Protein AF-0000000084493970 (afdb_homodimer)

Nearest PDB structures (foldseek):
  1y7y-assembly1_B  TM=9.714E-01  e=1.219E-04  Aeromonas hydrophila
  2b5a-assembly1_A  TM=9.629E-01  e=1.154E-04  [Bacillus] caldolyticus
  3f51-assembly1_A  TM=9.031E-01  e=1.514E-04  Corynebacterium glutamicum
  3fya-assembly1_A  TM=8.965E-01  e=4.027E-04  Enterobacter sp. RFL1396
  5woq-assembly2_C  TM=8.696E-01  e=5.283E-04  Mycolicibacterium smegmatis MC2 155

pLDDT: mean 89.48, std 14.66, range [41.69, 98.75]

Secondary structure (DSSP, 8-state):
--SS-HHHHHHHHHHHHHHTT--HHHHHHHHT--HHHHHHHHTT--PPBHHHHHHHHHHTTS-HHHHHHHHHHHHHHHHHHHH-HHHHHHHT-/--TTTHHHHHHHHHHHHHHTT--HHHHHHHHT--HHHHHHHHTT--PPBHHHHHHHHHHTTS-HHHHHHHHHHHHHHHHHHHH-HHHHHHHT-

Sequence (186 aa):
MEIWNLKYIGETLKKLRKSKLLTQEDLAEESGLDTRTISLLENNQQEPLLSTISSLAVALGMEPSEFLKEIEMDVERARIREKDPNWSNVQMEMEIWNLKYIGETLKKLRKSKLLTQEDLAEESGLDTRTISLLENNQQEPLLSTISSLAVALGMEPSEFLKEIEMDVERARIREKDPNWSNVQME

InterPro domains:
  IPR001387 Cro/C1-type, helix-turn-helix domain [PF01381] (13-67)
  IPR001387 Cro/C1-type, helix-turn-helix domain [PS50943] (13-67)
  IPR001387 Cro/C1-type, helix-turn-helix domain [SM00530] (12-67)
  IPR001387 Cro/C1-type, helix-turn-helix domain [cd00093] (23-67)
  IPR010982 Lambda repressor-like, DNA-binding domain superfamily [G3DSA:1.10.260.40] (4-78)
  IPR010982 Lambda repressor-like, DNA-binding domain superfamily [SSF47413] (4-73)
  IPR050807 Transcriptional regulator/dioxygenase, bacterial-type [PTHR46797] (8-85)

Structure (mmCIF, N/CA/C/O backbone):
data_AF-0000000084493970-model_v1
#
loop_
_entity.id
_entity.type
_entity.pdbx_description
1 polymer 'HTH cro/C1-type domain-containing protein'
#
loop_
_atom_site.group_PDB
_atom_site.id
_atom_site.type_symbol
_atom_site.label_atom_id
_atom_site.label_alt_id
_atom_site.label_comp_id
_atom_site.label_asym_id
_atom_site.label_entity_id
_atom_site.label_seq_id
_atom_site.pdbx_PDB_ins_code
_atom_site.Cartn_x
_atom_site.Cartn_y
_atom_site.Cartn_z
_atom_site.occupancy
_atom_site.B_iso_or_equiv
_atom_site.auth_seq_id
_atom_site.auth_comp_id
_atom_site.auth_asym_id
_atom_site.auth_atom_id
_atom_site.pdbx_PDB_model_num
ATOM 1 N N . MET A 1 1 ? 15.93 -2.871 1.568 1 41.69 1 MET A N 1
ATOM 2 C CA . MET A 1 1 ? 14.523 -2.498 1.593 1 41.69 1 MET A CA 1
ATOM 3 C C . MET A 1 1 ? 14.359 -1.001 1.837 1 41.69 1 MET A C 1
ATOM 5 O O . MET A 1 1 ? 13.984 -0.584 2.936 1 41.69 1 MET A O 1
ATOM 9 N N . GLU A 1 2 ? 15.305 -0.136 1.454 1 49.53 2 GLU A N 1
ATOM 10 C CA . GLU A 1 2 ? 15.875 1.179 1.742 1 49.53 2 GLU A CA 1
ATOM 11 C C . GLU A 1 2 ? 14.773 2.203 2.018 1 49.53 2 GLU A C 1
ATOM 13 O O . GLU A 1 2 ? 13.617 1.839 2.213 1 49.53 2 GLU A O 1
ATOM 18 N N . ILE A 1 3 ? 14.648 3.408 1.011 1 48.81 3 ILE A N 1
ATOM 19 C CA . ILE A 1 3 ? 14.438 4.852 1.029 1 48.81 3 ILE A CA 1
ATOM 20 C C . ILE A 1 3 ? 12.953 5.148 1.264 1 48.81 3 ILE A C 1
ATOM 22 O O . ILE A 1 3 ? 12.578 6.289 1.547 1 48.81 3 ILE A O 1
ATOM 26 N N . TRP A 1 4 ? 12.102 4.336 0.646 1 55.78 4 TRP A N 1
ATOM 27 C CA . TRP A 1 4 ? 10.695 4.691 0.819 1 55.78 4 TRP A CA 1
ATOM 28 C C . TRP A 1 4 ? 10.359 4.883 2.293 1 55.78 4 TRP A C 1
ATOM 30 O O . TRP A 1 4 ? 9.234 5.242 2.639 1 55.78 4 TRP A O 1
ATOM 40 N N . ASN A 1 5 ? 11.375 4.688 3.221 1 70.88 5 ASN A N 1
ATOM 41 C CA . ASN A 1 5 ? 11.188 4.352 4.625 1 70.88 5 ASN A CA 1
ATOM 42 C C . ASN A 1 5 ? 9.969 5.062 5.215 1 70.88 5 ASN A C 1
ATOM 44 O O . ASN A 1 5 ? 9.219 5.719 4.492 1 70.88 5 ASN A O 1
ATOM 48 N N . LEU A 1 6 ? 9.805 4.82 6.289 1 81.56 6 LEU A N 1
ATOM 49 C CA . LEU A 1 6 ? 8.734 5.324 7.145 1 81.56 6 LEU A CA 1
ATOM 50 C C . LEU A 1 6 ? 8.711 6.852 7.141 1 81.56 6 LEU A C 1
ATOM 52 O O . LEU A 1 6 ? 7.641 7.461 7.18 1 81.56 6 LEU A O 1
ATOM 56 N N . LYS A 1 7 ? 9.867 7.352 6.715 1 87 7 LYS A N 1
ATOM 57 C CA . LYS A 1 7 ? 9.992 8.805 6.773 1 87 7 LYS A CA 1
ATOM 58 C C . LYS A 1 7 ? 9.156 9.469 5.684 1 87 7 LYS A C 1
ATOM 60 O O . LYS A 1 7 ? 8.383 10.391 5.965 1 87 7 LYS A O 1
ATOM 65 N N . TYR A 1 8 ? 9.195 8.969 4.516 1 91.56 8 TYR A N 1
ATOM 66 C CA . T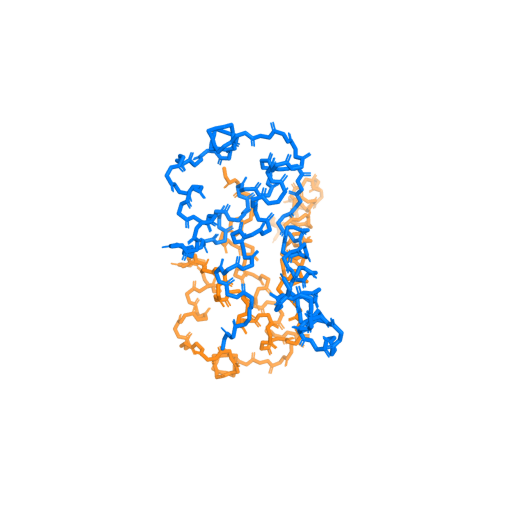YR A 1 8 ? 8.531 9.633 3.404 1 91.56 8 TYR A CA 1
ATOM 67 C C . TYR A 1 8 ? 7.039 9.328 3.398 1 91.56 8 TYR A C 1
ATOM 69 O O . TYR A 1 8 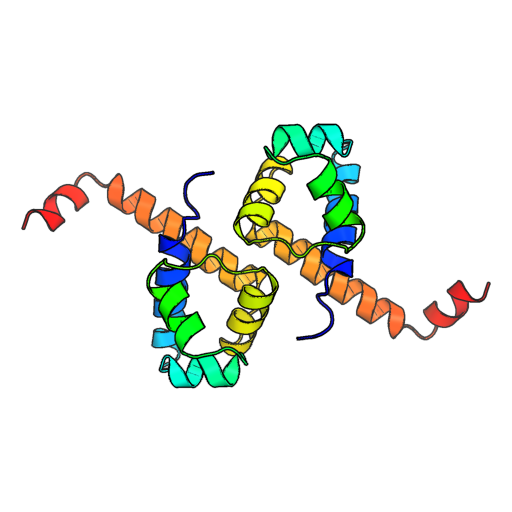? 6.234 10.133 2.922 1 91.56 8 TYR A O 1
ATOM 77 N N . ILE A 1 9 ? 6.699 8.258 4.043 1 94.38 9 ILE A N 1
ATOM 78 C CA . ILE A 1 9 ? 5.277 7.977 4.211 1 94.38 9 ILE A CA 1
ATOM 79 C C . ILE A 1 9 ? 4.645 9.031 5.113 1 94.38 9 ILE A C 1
ATOM 81 O O . ILE A 1 9 ? 3.637 9.641 4.75 1 94.38 9 ILE A O 1
ATOM 85 N N . GLY A 1 10 ? 5.27 9.18 6.18 1 95.94 10 GLY A N 1
ATOM 86 C CA . GLY A 1 10 ? 4.758 10.148 7.137 1 95.94 10 GLY A CA 1
ATOM 87 C C . GLY A 1 10 ? 4.758 11.57 6.605 1 95.94 10 GLY A C 1
ATOM 88 O O . GLY A 1 10 ? 3.781 12.305 6.781 1 95.94 10 GLY A O 1
ATOM 89 N N . GLU A 1 11 ? 5.863 11.977 5.93 1 95.44 11 GLU A N 1
ATOM 90 C CA . GLU A 1 11 ? 5.988 13.32 5.379 1 95.44 11 GLU A CA 1
ATOM 91 C C . GLU A 1 11 ? 4.934 13.586 4.309 1 95.44 11 GLU A C 1
ATOM 93 O O . GLU A 1 11 ? 4.34 14.664 4.266 1 95.44 11 GLU A O 1
ATOM 98 N N . THR A 1 12 ? 4.773 12.609 3.469 1 97.19 12 THR A N 1
ATOM 99 C CA . THR A 1 12 ? 3.775 12.75 2.414 1 97.19 12 THR A CA 1
ATOM 100 C C . THR A 1 12 ? 2.373 12.844 3.01 1 97.19 12 THR A C 1
ATOM 102 O O . THR A 1 12 ? 1.565 13.672 2.582 1 97.19 12 THR A O 1
ATOM 105 N N . LEU A 1 13 ? 2.111 11.992 3.988 1 98.12 13 LEU A N 1
ATOM 106 C CA . LEU A 1 13 ? 0.816 12.016 4.66 1 98.12 13 LEU A CA 1
ATOM 107 C C . LEU A 1 13 ? 0.542 13.391 5.258 1 98.12 13 LEU A C 1
ATOM 109 O O . LEU A 1 13 ? -0.534 13.961 5.055 1 98.12 13 LEU A O 1
ATOM 113 N N . LYS A 1 14 ? 1.5 13.852 5.949 1 98.31 14 LYS A N 1
ATOM 114 C CA . LYS A 1 14 ? 1.366 15.164 6.578 1 98.31 14 LYS A CA 1
ATOM 115 C C . LYS A 1 14 ? 1.134 16.25 5.531 1 98.31 14 LYS A C 1
ATOM 117 O O . LYS A 1 14 ? 0.243 17.094 5.688 1 98.31 14 LYS A O 1
ATOM 122 N N . LYS A 1 15 ? 1.926 16.25 4.535 1 98.31 15 LYS A N 1
ATOM 123 C CA . LYS A 1 15 ? 1.816 17.203 3.438 1 98.31 15 LYS A CA 1
ATOM 124 C C . LYS A 1 15 ? 0.42 17.188 2.822 1 98.31 15 LYS A C 1
ATOM 126 O O . LYS A 1 15 ? -0.205 18.234 2.645 1 98.31 15 LYS A O 1
ATOM 131 N N . LEU A 1 16 ? -0.057 16.031 2.482 1 98.56 16 LEU A N 1
ATOM 132 C CA . LEU A 1 16 ? -1.364 15.883 1.851 1 98.56 16 LEU A CA 1
ATOM 133 C C . LEU A 1 16 ? -2.479 16.297 2.805 1 98.56 16 LEU A C 1
ATOM 135 O O . LEU A 1 16 ? -3.426 16.984 2.4 1 98.56 16 LEU A O 1
ATOM 139 N N . ARG A 1 17 ? -2.377 15.859 4.062 1 98.69 17 ARG A N 1
ATOM 140 C CA . ARG A 1 17 ? -3.363 16.25 5.062 1 98.69 17 ARG A CA 1
ATOM 141 C C . ARG A 1 17 ? -3.459 17.781 5.164 1 98.69 17 ARG A C 1
ATOM 143 O O . ARG A 1 17 ? -4.555 18.344 5.133 1 98.69 17 ARG A O 1
ATOM 150 N N . LYS A 1 18 ? -2.332 18.406 5.23 1 98.69 18 LYS A N 1
ATOM 151 C CA . LYS A 1 18 ? -2.281 19.859 5.371 1 98.69 18 LYS A CA 1
ATOM 152 C C . LYS A 1 18 ? -2.809 20.547 4.121 1 98.69 18 LYS A C 1
ATOM 154 O O . LYS A 1 18 ? -3.479 21.578 4.211 1 98.69 18 LYS A O 1
ATOM 159 N N . SER A 1 19 ? -2.475 20.016 2.973 1 98.19 19 SER A N 1
ATOM 160 C CA . SER A 1 19 ? -2.943 20.594 1.72 1 98.19 19 SER A CA 1
ATOM 161 C C . SER A 1 19 ? -4.465 20.594 1.639 1 98.19 19 SER A C 1
ATOM 163 O O . SER A 1 19 ? -5.062 21.391 0.918 1 98.19 19 SER A O 1
ATOM 165 N N . LYS A 1 20 ? -5.074 19.688 2.35 1 97.94 20 LYS A N 1
ATOM 166 C CA . LYS A 1 20 ? -6.531 19.594 2.387 1 97.94 20 LYS A CA 1
ATOM 167 C C . LYS A 1 20 ? -7.105 20.328 3.59 1 97.94 20 LYS A C 1
ATOM 169 O O . LYS A 1 20 ? -8.305 20.25 3.869 1 97.94 20 LYS A O 1
ATOM 174 N N . LEU A 1 21 ? -6.238 20.953 4.348 1 98.38 21 LEU A N 1
ATOM 175 C CA . LEU A 1 21 ? -6.582 21.781 5.504 1 98.38 21 LEU A CA 1
ATOM 176 C C . LEU A 1 21 ? -7.23 20.938 6.598 1 98.38 21 LEU A C 1
ATOM 178 O O . LEU A 1 21 ? -8.164 21.391 7.258 1 98.38 21 LEU A O 1
ATOM 182 N N . LEU A 1 22 ? -6.797 19.734 6.754 1 98.56 22 LEU A N 1
ATOM 183 C CA . LEU A 1 22 ? -7.289 18.828 7.785 1 98.56 22 LEU A CA 1
ATOM 184 C C . LEU A 1 22 ? -6.344 18.797 8.977 1 98.56 22 LEU A C 1
ATOM 186 O O . LEU A 1 22 ? -5.121 18.812 8.805 1 98.56 22 LEU A O 1
ATOM 190 N N . THR A 1 23 ? -6.93 18.734 10.164 1 98.69 23 THR A N 1
ATOM 191 C CA . THR A 1 23 ? -6.152 18.391 11.344 1 98.69 23 THR A CA 1
ATOM 192 C C . THR A 1 23 ? -5.953 16.875 11.438 1 98.69 23 THR A C 1
ATOM 194 O O . THR A 1 23 ? -6.559 16.109 10.672 1 98.69 23 THR A O 1
ATOM 197 N N . GLN A 1 24 ? -5.09 16.5 12.328 1 98.62 24 GLN A N 1
ATOM 198 C CA . GLN A 1 24 ? -4.941 15.07 12.555 1 98.62 24 GLN A CA 1
ATOM 199 C C . GLN A 1 24 ? -6.258 14.453 13.016 1 98.62 24 GLN A C 1
ATOM 201 O O . GLN A 1 24 ? -6.602 13.344 12.609 1 98.62 24 GLN A O 1
ATOM 206 N N . GLU A 1 25 ? -6.988 15.18 13.82 1 98.69 25 GLU A N 1
ATOM 207 C CA . GLU A 1 25 ? -8.281 14.719 14.312 1 98.69 25 GLU A CA 1
ATOM 208 C C . GLU A 1 25 ? -9.289 14.578 13.172 1 98.69 25 GLU A C 1
ATOM 210 O O . GLU A 1 25 ? -10.031 13.602 13.109 1 98.69 25 GLU A O 1
ATOM 215 N N . ASP A 1 26 ? -9.273 15.578 12.289 1 98.69 26 ASP A N 1
ATOM 216 C CA . ASP A 1 26 ? -10.156 15.516 11.125 1 98.69 26 ASP A CA 1
ATOM 217 C C . ASP A 1 26 ? -9.859 14.281 10.281 1 98.69 26 ASP A C 1
ATOM 219 O O . ASP A 1 26 ? -10.781 13.555 9.898 1 98.69 26 ASP A O 1
ATOM 223 N N . LEU A 1 27 ? -8.633 14.07 10.039 1 98.75 27 LEU A N 1
ATOM 224 C CA . LEU A 1 27 ? -8.227 12.938 9.203 1 98.75 27 LEU A CA 1
ATOM 225 C C . LEU A 1 27 ? -8.57 11.617 9.883 1 98.75 27 LEU A C 1
ATOM 227 O O . LEU A 1 27 ? -8.977 10.664 9.219 1 98.75 27 LEU A O 1
ATOM 231 N N . ALA A 1 28 ? -8.32 11.531 11.172 1 98.69 28 ALA A N 1
ATOM 232 C CA . ALA A 1 28 ? -8.664 10.336 11.938 1 98.69 28 ALA A CA 1
ATOM 233 C C . ALA A 1 28 ? -10.141 9.992 11.789 1 98.69 28 ALA A C 1
ATOM 235 O O . ALA A 1 28 ? -10.5 8.852 11.508 1 98.69 28 ALA A O 1
ATOM 236 N N . GLU A 1 29 ? -10.93 10.93 11.898 1 98.44 29 GLU A N 1
ATOM 237 C CA . GLU A 1 29 ? -12.375 10.75 11.781 1 98.44 29 GLU A CA 1
ATOM 238 C C . GLU A 1 29 ? -12.758 10.273 10.383 1 98.44 29 GLU A C 1
ATOM 240 O O . GLU A 1 29 ? -13.5 9.305 10.227 1 98.44 29 GLU A O 1
ATOM 245 N N . GLU A 1 30 ? -12.258 10.891 9.383 1 97.75 30 GLU A N 1
ATOM 246 C CA . GLU A 1 30 ? -12.602 10.578 7.996 1 97.75 30 GLU A CA 1
ATOM 247 C C . GLU A 1 30 ? -12.094 9.203 7.594 1 97.75 30 GLU A C 1
ATOM 249 O O . GLU A 1 30 ? -12.711 8.523 6.77 1 97.75 30 GLU A O 1
ATOM 254 N N . SER A 1 31 ? -10.977 8.836 8.156 1 97.75 31 SER A N 1
ATOM 255 C CA . SER A 1 31 ? -10.352 7.578 7.758 1 97.75 31 SER A CA 1
ATOM 256 C C . SER A 1 31 ? -10.828 6.426 8.641 1 97.75 31 SER A C 1
ATOM 258 O O . SER A 1 31 ? -10.562 5.262 8.344 1 97.75 31 SER A O 1
ATOM 260 N N . GLY A 1 32 ? -11.461 6.727 9.742 1 97.88 32 GLY A N 1
ATOM 261 C CA . GLY A 1 32 ? -11.883 5.695 10.68 1 97.88 32 GLY A CA 1
ATOM 262 C C . GLY A 1 32 ? -10.75 5.168 11.539 1 97.88 32 GLY A C 1
ATOM 263 O O . GLY A 1 32 ? -10.836 4.062 12.086 1 97.88 32 GLY A O 1
ATOM 264 N N . LEU A 1 33 ? -9.711 5.875 11.594 1 97.94 33 LEU A N 1
ATOM 265 C CA . LEU A 1 33 ? -8.555 5.52 12.406 1 97.94 33 LEU A CA 1
ATOM 266 C C . LEU A 1 33 ? -8.484 6.383 13.664 1 97.94 33 LEU A C 1
ATOM 268 O O . LEU A 1 33 ? -9.156 7.418 13.75 1 97.94 33 LEU A O 1
ATOM 272 N N . ASP A 1 34 ? -7.637 5.938 14.562 1 97.94 34 ASP A N 1
ATOM 273 C CA . ASP A 1 34 ? -7.383 6.738 15.75 1 97.94 34 ASP A CA 1
ATOM 274 C C . ASP A 1 34 ? -6.379 7.852 15.461 1 97.94 34 ASP A C 1
ATOM 276 O O . ASP A 1 34 ? -5.434 7.656 14.695 1 97.94 34 ASP A O 1
ATOM 280 N N . THR A 1 35 ? -6.648 8.992 16.172 1 98.38 35 THR A N 1
ATOM 281 C CA . THR A 1 35 ? -5.734 10.125 16.031 1 98.38 35 THR A CA 1
ATOM 282 C C . THR A 1 35 ? -4.309 9.711 16.375 1 98.38 35 THR A C 1
ATOM 284 O O . THR A 1 35 ? -3.354 10.195 15.766 1 98.38 35 THR A O 1
ATOM 287 N N . ARG A 1 36 ? -4.184 8.867 17.281 1 98.5 36 ARG A N 1
ATOM 288 C CA . ARG A 1 36 ? -2.861 8.383 17.656 1 98.5 36 ARG A CA 1
ATOM 289 C C . ARG A 1 36 ? -2.178 7.684 16.484 1 98.5 36 ARG A C 1
ATOM 291 O O . ARG A 1 36 ? -0.978 7.859 16.266 1 98.5 36 ARG A O 1
ATOM 298 N N . THR A 1 37 ? -2.891 6.918 15.766 1 98.06 37 THR A N 1
ATOM 299 C CA . THR A 1 37 ? -2.346 6.238 14.594 1 98.06 37 THR A CA 1
ATOM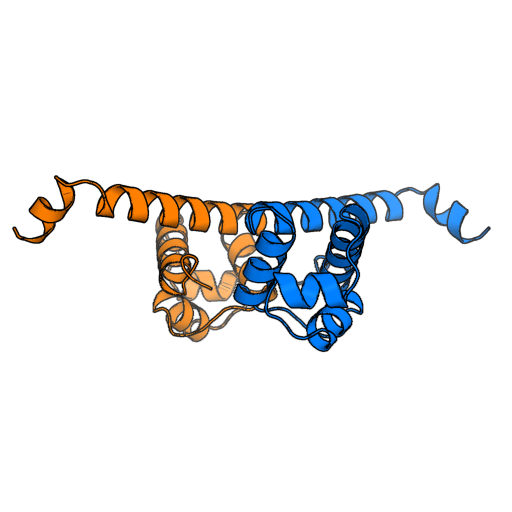 300 C C . THR A 1 37 ? -1.819 7.25 13.578 1 98.06 37 THR A C 1
ATOM 302 O O . THR A 1 37 ? -0.716 7.09 13.055 1 98.06 37 THR A O 1
ATOM 305 N N . ILE A 1 38 ? -2.58 8.273 13.312 1 98.38 38 ILE A N 1
ATOM 306 C CA . ILE A 1 38 ? -2.172 9.32 12.391 1 98.38 38 ILE A CA 1
ATOM 307 C C . ILE A 1 38 ? -0.867 9.953 12.859 1 98.38 38 ILE A C 1
ATOM 309 O O . ILE A 1 38 ? 0.077 10.102 12.086 1 98.38 38 ILE A O 1
ATOM 313 N N . SER A 1 39 ? -0.837 10.234 14.133 1 98.31 39 SER A N 1
ATOM 314 C CA . SER A 1 39 ? 0.346 10.852 14.719 1 98.31 39 SER A CA 1
ATOM 315 C C . SER A 1 39 ? 1.567 9.953 14.586 1 98.31 39 SER A C 1
ATOM 317 O O . SER A 1 39 ? 2.637 10.398 14.172 1 98.31 39 SER A O 1
ATOM 319 N N . LEU A 1 40 ? 1.405 8.719 14.945 1 97.62 40 LEU A N 1
ATOM 320 C CA . LEU A 1 40 ? 2.508 7.766 14.875 1 97.62 40 LEU A CA 1
ATOM 321 C C . LEU A 1 40 ? 3.012 7.613 13.445 1 97.62 40 LEU A C 1
ATOM 323 O O . LEU A 1 40 ? 4.219 7.496 13.219 1 97.62 40 LEU A O 1
ATOM 327 N N . LEU A 1 41 ? 2.158 7.645 12.477 1 96.88 41 LEU A N 1
ATOM 328 C CA . LEU A 1 41 ? 2.531 7.539 11.07 1 96.88 41 LEU A CA 1
ATOM 329 C C . LEU A 1 41 ? 3.297 8.773 10.617 1 96.88 41 LEU A C 1
ATOM 331 O O . LEU A 1 41 ? 4.363 8.664 10.008 1 96.88 41 LEU A O 1
ATOM 335 N N . GLU A 1 42 ? 2.793 9.906 10.984 1 97.31 42 GLU A N 1
ATOM 336 C CA . GLU A 1 42 ? 3.389 11.156 10.523 1 97.31 42 GLU A CA 1
ATOM 337 C C . GLU A 1 42 ? 4.746 11.391 11.18 1 97.31 42 GLU A C 1
ATOM 339 O O . GLU A 1 42 ? 5.562 12.164 10.664 1 97.31 42 GLU A O 1
ATOM 344 N N . ASN A 1 43 ? 4.941 10.703 12.328 1 95.19 43 ASN A N 1
ATOM 345 C CA . ASN A 1 43 ? 6.211 10.844 13.031 1 95.19 43 ASN A CA 1
ATOM 346 C C . ASN A 1 43 ? 7.125 9.648 12.789 1 95.19 43 ASN A C 1
ATOM 348 O O . ASN A 1 43 ? 8.094 9.438 13.516 1 95.19 43 ASN A O 1
ATOM 352 N N . ASN A 1 44 ? 6.762 8.805 11.898 1 92.88 44 ASN A N 1
ATOM 353 C CA . ASN A 1 44 ? 7.586 7.684 11.453 1 92.88 44 ASN A CA 1
ATOM 354 C C . ASN A 1 44 ? 7.773 6.652 12.562 1 92.88 44 ASN A C 1
ATOM 356 O O . ASN A 1 44 ? 8.852 6.082 12.711 1 92.88 44 ASN A O 1
ATOM 360 N N . GLN A 1 45 ? 6.75 6.434 13.336 1 94.81 45 GLN A N 1
ATOM 361 C CA . GLN A 1 45 ? 6.863 5.531 14.469 1 94.81 45 GLN A CA 1
ATOM 362 C C . GLN A 1 45 ? 6.031 4.27 14.258 1 94.81 45 GLN A C 1
ATOM 364 O O . GLN A 1 45 ? 6.02 3.377 15.109 1 94.81 45 GLN A O 1
ATOM 369 N N . GLN A 1 46 ? 5.391 4.172 13.195 1 94.19 46 GLN A N 1
ATOM 370 C CA . GLN A 1 46 ? 4.582 3 12.867 1 94.19 46 GLN A CA 1
ATOM 371 C C . GLN A 1 46 ? 4.555 2.752 11.367 1 94.19 46 GLN A C 1
ATOM 373 O O . GLN A 1 46 ? 4.449 3.693 10.578 1 94.19 46 GLN A O 1
ATOM 378 N N . GLU A 1 47 ? 4.66 1.479 11.023 1 92.38 47 GLU A N 1
ATOM 379 C CA . GLU A 1 47 ? 4.496 1.087 9.633 1 92.38 47 GLU A CA 1
ATOM 380 C C . GLU A 1 47 ? 3.043 0.731 9.328 1 92.38 47 GLU A C 1
ATOM 382 O O . GLU A 1 47 ? 2.438 -0.081 10.023 1 92.38 47 GLU A O 1
ATOM 387 N N . PRO A 1 48 ? 2.529 1.322 8.32 1 94.25 48 PRO A N 1
ATOM 388 C CA . PRO A 1 48 ? 1.11 1.063 8.062 1 94.25 48 PRO A CA 1
ATOM 389 C C . PRO A 1 48 ? 0.877 -0.248 7.316 1 94.25 48 PRO A C 1
ATOM 391 O O . PRO A 1 48 ? 1.709 -0.655 6.504 1 94.25 48 PRO A O 1
ATOM 394 N N . LEU A 1 49 ? -0.258 -0.819 7.617 1 93.56 49 LEU A N 1
ATOM 395 C CA . LEU A 1 49 ? -0.813 -1.882 6.785 1 93.56 49 LEU A CA 1
ATOM 396 C C . LEU A 1 49 ? -1.384 -1.317 5.488 1 93.56 49 LEU A C 1
ATOM 398 O O . LEU A 1 49 ? -1.641 -0.115 5.391 1 93.56 49 LEU A O 1
ATOM 402 N N . LEU A 1 50 ? -1.509 -2.186 4.559 1 93.38 50 LEU A N 1
ATOM 403 C CA . LEU A 1 50 ? -2.117 -1.741 3.309 1 93.38 50 LEU A CA 1
ATOM 404 C C . LEU A 1 50 ? -3.527 -1.21 3.549 1 93.38 50 LEU A C 1
ATOM 406 O O . LEU A 1 50 ? -3.953 -0.251 2.9 1 93.38 50 LEU A O 1
ATOM 410 N N . SER A 1 51 ? -4.246 -1.788 4.477 1 92.88 51 SER A N 1
ATOM 411 C CA . SER A 1 51 ? -5.586 -1.312 4.797 1 92.88 51 SER A CA 1
ATOM 412 C C . SER A 1 51 ? -5.551 0.108 5.352 1 92.88 51 SER A C 1
ATOM 414 O O . SER A 1 51 ? -6.445 0.91 5.078 1 92.88 51 SER A O 1
ATOM 416 N N . THR A 1 52 ? -4.578 0.364 6.133 1 95.12 52 THR A N 1
ATOM 417 C CA . THR A 1 52 ? -4.406 1.711 6.664 1 95.12 52 THR A CA 1
ATOM 418 C C . THR A 1 52 ? -4.164 2.711 5.539 1 95.12 52 THR A C 1
ATOM 420 O O . THR A 1 52 ? -4.781 3.777 5.504 1 95.12 52 THR A O 1
ATOM 423 N N . ILE A 1 53 ? -3.34 2.352 4.594 1 94.75 53 ILE A N 1
ATOM 424 C CA . ILE A 1 53 ? -3.059 3.189 3.434 1 94.75 53 ILE A CA 1
ATOM 425 C C . ILE A 1 53 ? -4.348 3.441 2.656 1 94.75 53 ILE A C 1
ATOM 427 O O . ILE A 1 53 ? -4.613 4.57 2.23 1 94.75 53 ILE A O 1
ATOM 431 N N . SER A 1 54 ? -5.066 2.455 2.473 1 94.56 54 SER A N 1
ATOM 432 C CA . SER A 1 54 ? -6.324 2.566 1.746 1 94.56 54 SER A CA 1
ATOM 433 C C . SER A 1 54 ? -7.277 3.535 2.439 1 94.56 54 SER A C 1
ATOM 435 O O . SER A 1 54 ? -7.855 4.414 1.795 1 94.56 54 SER A O 1
ATOM 437 N N . SER A 1 55 ? -7.441 3.365 3.727 1 95.94 55 SER A N 1
ATOM 438 C CA . SER A 1 55 ? -8.336 4.23 4.492 1 95.94 55 SER A CA 1
ATOM 439 C C . SER A 1 55 ? -7.898 5.688 4.414 1 95.94 55 SER A C 1
ATOM 441 O O . SER A 1 55 ? -8.727 6.582 4.234 1 95.94 55 SER A O 1
ATOM 443 N N . LEU A 1 56 ? -6.625 5.852 4.527 1 97.25 56 LEU A N 1
ATOM 444 C CA . LEU A 1 56 ? -6.078 7.207 4.48 1 97.25 56 LEU A CA 1
ATOM 445 C C . LEU A 1 56 ? -6.273 7.824 3.1 1 97.25 56 LEU A C 1
ATOM 447 O O . LEU A 1 56 ? -6.684 8.977 2.984 1 97.25 56 LEU A O 1
ATOM 451 N N . ALA A 1 57 ? -5.934 7.105 2.072 1 97.38 57 ALA A N 1
ATOM 452 C CA . ALA A 1 57 ? -6.07 7.594 0.703 1 97.38 57 ALA A CA 1
ATOM 453 C C . ALA A 1 57 ? -7.512 8.016 0.412 1 97.38 57 ALA A C 1
ATOM 455 O O . ALA A 1 57 ? -7.754 9.102 -0.112 1 97.38 57 ALA A O 1
ATOM 456 N N . VAL A 1 58 ? -8.445 7.223 0.827 1 95.94 58 VAL A N 1
ATOM 457 C CA . VAL A 1 58 ? -9.859 7.504 0.592 1 95.94 58 VAL A CA 1
ATOM 458 C C . VAL A 1 58 ? -10.258 8.773 1.341 1 95.94 58 VAL A C 1
ATOM 460 O O . VAL A 1 58 ? -10.945 9.641 0.786 1 95.94 58 VAL A O 1
ATOM 463 N N . ALA A 1 59 ? -9.82 8.82 2.562 1 97.62 59 ALA A N 1
ATOM 464 C CA . ALA A 1 59 ? -10.133 9.992 3.379 1 97.62 59 ALA A CA 1
ATOM 465 C C . ALA A 1 59 ? -9.562 11.258 2.752 1 97.62 59 ALA A C 1
ATOM 467 O O . ALA A 1 59 ? -10.117 12.344 2.92 1 97.62 59 ALA A O 1
ATOM 468 N N . LEU A 1 60 ? -8.484 11.125 2.041 1 98.25 60 LEU A N 1
ATOM 469 C CA . LEU A 1 60 ? -7.816 12.258 1.409 1 98.25 60 LEU A CA 1
ATOM 470 C C . LEU A 1 60 ? -8.352 12.484 -0.002 1 98.25 60 LEU A C 1
ATOM 472 O O . LEU A 1 60 ? -7.859 13.359 -0.723 1 98.25 60 LEU A O 1
ATOM 476 N N . GLY A 1 61 ? -9.266 11.664 -0.463 1 97.44 61 GLY A N 1
ATOM 477 C CA . GLY A 1 61 ? -9.945 11.852 -1.734 1 97.44 61 GLY A CA 1
ATOM 478 C C . GLY A 1 61 ? -9.148 11.344 -2.92 1 97.44 61 GLY A C 1
ATOM 479 O O . GLY A 1 61 ? -9.219 11.914 -4.012 1 97.44 61 GLY A O 1
ATOM 480 N N . MET A 1 62 ? -8.414 10.305 -2.725 1 97.62 62 MET A N 1
ATOM 481 C CA . MET A 1 62 ? -7.605 9.75 -3.807 1 97.62 62 MET A CA 1
ATOM 482 C C . MET A 1 62 ? -7.547 8.227 -3.719 1 97.62 62 MET A C 1
ATOM 484 O O . MET A 1 62 ? -7.984 7.641 -2.725 1 97.62 62 MET A O 1
ATOM 488 N N . GLU A 1 63 ? -7.02 7.605 -4.75 1 96.62 63 GLU A N 1
ATOM 489 C CA . GLU A 1 63 ? -6.82 6.16 -4.746 1 96.62 63 GLU A CA 1
ATOM 490 C C . GLU A 1 63 ? -5.527 5.785 -4.023 1 96.62 63 GLU A C 1
ATOM 492 O O . GLU A 1 63 ? -4.566 6.555 -4.02 1 96.62 63 GLU A O 1
ATOM 497 N N . PRO A 1 64 ? -5.496 4.629 -3.453 1 96.19 64 PRO A N 1
ATOM 498 C CA . PRO A 1 64 ? -4.27 4.172 -2.793 1 96.19 64 PRO A CA 1
ATOM 499 C C . PRO A 1 64 ? -3.051 4.223 -3.711 1 96.19 64 PRO A C 1
ATOM 501 O O . PRO A 1 64 ? -1.96 4.602 -3.277 1 96.19 64 PRO A O 1
ATOM 504 N N . SER A 1 65 ? -3.238 3.863 -4.97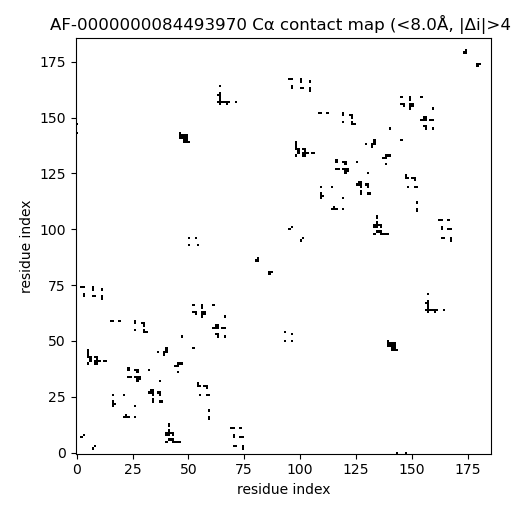7 1 97.19 65 SER A N 1
ATOM 505 C CA . SER A 1 65 ? -2.133 3.916 -5.926 1 97.19 65 SER A CA 1
ATOM 506 C C . SER A 1 65 ? -1.633 5.344 -6.113 1 97.19 65 SER A C 1
ATOM 508 O O . SER A 1 65 ? -0.433 5.57 -6.281 1 97.19 65 SER A O 1
ATOM 510 N N . GLU A 1 66 ? -2.543 6.27 -6.121 1 97.94 66 GLU A N 1
ATOM 511 C CA . GLU A 1 66 ? -2.172 7.676 -6.234 1 97.94 66 GLU A CA 1
ATOM 512 C C . GLU A 1 66 ? -1.391 8.141 -5.008 1 97.94 66 GLU A C 1
ATOM 514 O O . GLU A 1 66 ? -0.42 8.891 -5.133 1 97.94 66 GLU A O 1
ATOM 519 N N . PHE A 1 67 ? -1.836 7.68 -3.838 1 97 67 PHE A N 1
ATOM 520 C CA . PHE A 1 67 ? -1.141 8.016 -2.602 1 97 67 PHE A CA 1
ATOM 521 C C . PHE A 1 67 ? 0.295 7.508 -2.631 1 97 67 PHE A C 1
ATOM 523 O O . PHE A 1 67 ? 1.227 8.242 -2.289 1 97 67 PHE A O 1
ATOM 530 N N . LEU A 1 68 ? 0.494 6.324 -3.082 1 96.5 68 LEU A N 1
ATOM 531 C CA . LEU A 1 68 ? 1.835 5.758 -3.18 1 96.5 68 LEU A CA 1
ATOM 532 C C . LEU A 1 68 ? 2.67 6.508 -4.211 1 96.5 68 LEU A C 1
ATOM 534 O O . LEU A 1 68 ? 3.875 6.691 -4.023 1 96.5 68 LEU A O 1
ATOM 538 N N . LYS A 1 69 ? 2 6.902 -5.254 1 97.5 69 LYS A N 1
ATOM 539 C CA . LYS A 1 69 ? 2.711 7.668 -6.273 1 97.5 69 LYS A CA 1
ATOM 540 C C . LYS A 1 69 ? 3.244 8.977 -5.707 1 97.5 69 LYS A C 1
ATOM 542 O O . LYS A 1 69 ? 4.355 9.398 -6.035 1 97.5 69 LYS A O 1
ATOM 547 N N . GLU A 1 70 ? 2.408 9.586 -4.914 1 97.12 70 GLU A N 1
ATOM 548 C CA . GLU A 1 70 ? 2.854 10.805 -4.254 1 97.12 70 GLU A CA 1
ATOM 549 C C . GLU A 1 70 ? 4.09 10.555 -3.398 1 97.12 70 GLU A C 1
ATOM 551 O O . GLU A 1 70 ? 5.02 11.359 -3.389 1 97.12 70 GLU A O 1
ATOM 556 N N . ILE A 1 71 ? 4.078 9.461 -2.691 1 95.38 71 ILE A N 1
ATOM 557 C CA . ILE A 1 71 ? 5.215 9.102 -1.854 1 95.38 71 ILE A CA 1
ATOM 558 C C . ILE A 1 71 ? 6.453 8.898 -2.729 1 95.38 71 ILE A C 1
ATOM 560 O O . ILE A 1 71 ? 7.527 9.422 -2.428 1 95.38 71 ILE A O 1
ATOM 564 N N . GLU A 1 72 ? 6.293 8.18 -3.779 1 94.94 72 GLU A N 1
ATOM 565 C CA . GLU A 1 72 ? 7.387 7.902 -4.703 1 94.94 72 GLU A CA 1
ATOM 566 C C . GLU A 1 72 ? 7.973 9.195 -5.27 1 94.94 72 GLU A C 1
ATOM 568 O O . GLU A 1 72 ? 9.188 9.328 -5.402 1 94.94 72 GLU A O 1
ATOM 573 N N . MET A 1 73 ? 7.098 10.094 -5.582 1 95.44 73 MET A N 1
ATOM 574 C CA . MET A 1 73 ? 7.535 11.375 -6.113 1 95.44 73 MET A CA 1
ATOM 575 C C . MET A 1 73 ? 8.312 12.164 -5.062 1 95.44 73 MET A C 1
ATOM 577 O O . MET A 1 73 ? 9.328 12.789 -5.371 1 95.44 73 MET A O 1
ATOM 581 N N . ASP A 1 74 ? 7.871 12.094 -3.818 1 93.69 74 ASP A N 1
ATOM 582 C CA . ASP A 1 74 ? 8.562 12.805 -2.744 1 93.69 74 ASP A CA 1
ATOM 583 C C . ASP A 1 74 ? 9.938 12.195 -2.486 1 93.69 74 ASP A C 1
ATOM 585 O O . ASP A 1 74 ? 10.898 12.922 -2.205 1 93.69 74 ASP A O 1
ATOM 589 N N . VAL A 1 75 ? 10.039 10.953 -2.564 1 92.19 75 VAL A N 1
ATOM 590 C CA . VAL A 1 75 ? 11.32 10.266 -2.402 1 92.19 75 VAL A CA 1
ATOM 591 C C . VAL A 1 75 ? 12.281 10.711 -3.5 1 92.19 75 VAL A C 1
ATOM 593 O O . VAL A 1 75 ? 13.453 11.008 -3.229 1 92.19 75 VAL A O 1
ATOM 596 N N . GLU A 1 76 ? 11.75 10.711 -4.676 1 92.06 76 GLU A N 1
ATOM 597 C CA . GLU A 1 76 ? 12.578 11.102 -5.812 1 92.06 76 GLU A CA 1
ATOM 598 C C . GLU A 1 76 ? 13.047 12.547 -5.688 1 92.06 76 GLU A C 1
ATOM 600 O O . GLU A 1 76 ? 14.203 12.859 -5.965 1 92.06 76 GLU A O 1
ATOM 605 N N . ARG A 1 77 ? 12.172 13.336 -5.277 1 91.31 77 ARG A N 1
ATOM 606 C CA . ARG A 1 77 ? 12.508 14.75 -5.09 1 91.31 77 ARG A CA 1
ATOM 607 C C . ARG A 1 77 ? 13.594 14.914 -4.027 1 91.31 77 ARG A C 1
ATOM 609 O O . ARG A 1 77 ? 14.5 15.734 -4.18 1 91.31 77 ARG A O 1
ATOM 616 N N . ALA A 1 78 ? 13.461 14.219 -2.955 1 88 78 ALA A N 1
ATOM 617 C CA . ALA A 1 78 ? 14.453 14.273 -1.888 1 88 78 ALA A CA 1
ATOM 618 C C . ALA A 1 78 ? 15.82 13.797 -2.383 1 88 78 ALA A C 1
ATOM 620 O O . ALA A 1 78 ? 16.859 14.352 -2.006 1 88 78 ALA A O 1
ATOM 621 N N . ARG A 1 79 ? 15.812 12.797 -3.174 1 87 79 ARG A N 1
ATOM 622 C CA . ARG A 1 79 ? 17.047 12.234 -3.719 1 87 79 ARG A CA 1
ATOM 623 C C . ARG A 1 79 ? 17.75 13.242 -4.625 1 87 79 ARG A C 1
ATOM 625 O O . ARG A 1 79 ? 18.969 13.344 -4.613 1 87 79 ARG A O 1
ATOM 632 N N . ILE A 1 80 ? 17 13.945 -5.379 1 88.69 80 ILE A N 1
ATOM 633 C CA . ILE A 1 80 ? 17.531 14.945 -6.293 1 88.69 80 ILE A CA 1
ATOM 634 C C . ILE A 1 80 ? 18.125 16.109 -5.496 1 88.69 80 ILE A C 1
ATOM 636 O O . ILE A 1 80 ? 19.203 16.609 -5.82 1 88.69 80 ILE A O 1
ATOM 640 N N . ARG A 1 81 ? 17.469 16.453 -4.488 1 86.88 81 ARG A N 1
ATOM 641 C CA . ARG A 1 81 ? 17.938 17.562 -3.654 1 86.88 81 ARG A CA 1
ATOM 642 C C . ARG A 1 81 ? 19.219 17.203 -2.934 1 86.88 81 ARG A C 1
ATOM 644 O O . ARG A 1 81 ? 20.094 18.047 -2.75 1 86.88 81 ARG A O 1
ATOM 651 N N . GLU A 1 82 ? 19.312 16.031 -2.527 1 83.88 82 GLU A N 1
ATOM 652 C CA . GLU A 1 82 ? 20.516 15.57 -1.82 1 83.88 82 GLU A CA 1
ATOM 653 C C . GLU A 1 82 ? 21.719 15.523 -2.75 1 83.88 82 GLU A C 1
ATOM 655 O O . GLU A 1 82 ? 22.859 15.617 -2.299 1 83.88 82 GLU A O 1
ATOM 660 N N . LYS A 1 83 ? 21.453 15.297 -4 1 84.56 83 LYS A N 1
ATOM 661 C CA . LYS A 1 83 ? 22.547 15.211 -4.965 1 84.56 83 LYS A CA 1
ATOM 662 C C . LYS A 1 83 ? 22.922 16.594 -5.508 1 84.56 83 LYS A C 1
ATOM 664 O O . LYS A 1 83 ? 23.906 16.734 -6.223 1 84.56 83 LYS A O 1
ATOM 669 N N . ASP A 1 84 ? 21.938 17.484 -5.281 1 76.25 84 ASP A N 1
ATOM 670 C CA . ASP A 1 84 ? 22.203 18.844 -5.711 1 76.25 84 ASP A CA 1
ATOM 671 C C . ASP A 1 84 ? 23.328 19.469 -4.887 1 76.25 84 ASP A C 1
ATOM 673 O O . ASP A 1 84 ? 23.188 19.656 -3.676 1 76.25 84 ASP A O 1
ATOM 677 N N . PRO A 1 85 ? 24.5 19.578 -5.488 1 72.38 85 PRO A N 1
ATOM 678 C CA . PRO A 1 85 ? 25.641 20.172 -4.785 1 72.38 85 PRO A CA 1
ATOM 679 C C . PRO A 1 85 ? 25.297 21.531 -4.156 1 72.38 85 PRO A C 1
ATOM 681 O O . PRO A 1 85 ? 25.906 21.922 -3.16 1 72.38 85 PRO A O 1
ATOM 684 N N . ASN A 1 86 ? 24.375 22.125 -4.859 1 69 86 ASN A N 1
ATOM 685 C CA . ASN A 1 86 ? 24.047 23.438 -4.352 1 69 86 ASN A CA 1
ATOM 686 C C . ASN A 1 86 ? 23.156 23.359 -3.111 1 69 86 ASN A C 1
ATOM 688 O O . ASN A 1 86 ? 23 24.344 -2.393 1 69 86 ASN A O 1
ATOM 692 N N . TRP A 1 87 ? 22.5 22.25 -2.955 1 62.72 87 TRP A N 1
ATOM 693 C CA . TRP A 1 87 ? 21.625 22.062 -1.813 1 62.72 87 TRP A CA 1
ATOM 694 C C . TRP A 1 87 ? 22.406 21.906 -0.521 1 62.72 87 TRP A C 1
ATOM 696 O O . TRP A 1 87 ? 21.984 22.375 0.536 1 62.72 87 TRP A O 1
ATOM 706 N N . SER A 1 88 ? 23.438 21.141 -0.491 1 59.78 88 SER A N 1
ATOM 707 C CA . SER A 1 88 ? 24.312 21.047 0.673 1 59.78 88 SER A CA 1
ATOM 708 C C . SER A 1 88 ? 24.672 22.422 1.211 1 59.78 88 SER A C 1
ATOM 710 O O . SER A 1 88 ? 24.844 22.594 2.418 1 59.78 88 SER A O 1
ATOM 712 N N . ASN A 1 89 ? 24.75 23.203 0.348 1 58.69 89 ASN A N 1
ATOM 713 C CA . ASN A 1 89 ? 25.203 24.531 0.737 1 58.69 89 ASN A CA 1
ATOM 714 C C . ASN A 1 89 ? 24.094 25.344 1.396 1 58.69 89 ASN A C 1
ATOM 716 O O . ASN A 1 89 ? 24.359 26.188 2.25 1 58.69 89 ASN A O 1
ATOM 720 N N . VAL A 1 90 ? 22.922 25.016 1.135 1 55.91 90 VAL A N 1
ATOM 721 C CA . VAL A 1 90 ? 21.828 25.828 1.66 1 55.91 90 VAL A CA 1
ATOM 722 C C . VAL A 1 90 ? 21.562 25.438 3.113 1 55.91 90 VAL A C 1
ATOM 724 O O . VAL A 1 90 ? 20.984 26.219 3.873 1 55.91 90 VAL A O 1
ATOM 727 N N . GLN A 1 91 ? 21.688 24.219 3.518 1 54.78 91 GLN A N 1
ATOM 728 C CA . GLN A 1 91 ? 21.438 23.859 4.906 1 54.78 91 GLN A CA 1
ATOM 729 C C . GLN A 1 91 ? 22.516 24.438 5.832 1 54.78 91 GLN A C 1
ATOM 731 O O . GLN A 1 91 ? 22.281 24.594 7.031 1 54.78 91 GLN A O 1
ATOM 736 N N . MET A 1 92 ? 23.672 24.641 5.398 1 52.38 92 MET A N 1
ATOM 737 C CA . MET A 1 92 ? 24.734 25.172 6.254 1 52.38 92 MET A CA 1
ATOM 738 C C . MET A 1 92 ? 24.531 26.672 6.496 1 52.38 92 MET A C 1
ATOM 740 O O . MET A 1 92 ? 25.188 27.25 7.352 1 52.38 92 MET A O 1
ATOM 744 N N . GLU A 1 93 ? 23.531 27.266 5.812 1 44.25 93 GLU A N 1
ATOM 745 C CA . GLU A 1 93 ? 23.359 28.656 6.191 1 44.25 93 GLU A CA 1
ATOM 746 C C . GLU A 1 93 ? 22.234 28.828 7.219 1 44.25 93 GLU A C 1
ATOM 748 O O . GLU A 1 93 ? 21.281 28.047 7.219 1 44.25 93 GLU A O 1
ATOM 753 N N . MET B 1 1 ? -14.695 -0.697 5.039 1 42.91 1 MET B N 1
ATOM 754 C CA . MET B 1 1 ? -13.305 -0.813 4.621 1 42.91 1 MET B CA 1
ATOM 755 C C . MET B 1 1 ? -13.164 -1.79 3.461 1 42.91 1 MET B C 1
ATOM 757 O O . MET B 1 1 ? -12.898 -2.975 3.668 1 42.91 1 MET B O 1
ATOM 761 N N . GLU B 1 2 ? -14.094 -1.867 2.545 1 50.44 2 GLU B N 1
ATOM 762 C CA . GLU B 1 2 ? -14.57 -2.842 1.571 1 50.44 2 GLU B CA 1
ATOM 763 C C . GLU B 1 2 ? -13.414 -3.545 0.875 1 50.44 2 GLU B C 1
ATOM 765 O O . GLU B 1 2 ? -13.102 -4.695 1.185 1 50.44 2 GLU B O 1
ATOM 770 N N . ILE B 1 3 ? -13.195 -3.174 -0.633 1 49.22 3 ILE B N 1
ATOM 771 C CA . ILE B 1 3 ? -12.969 -3.855 -1.902 1 49.22 3 ILE B CA 1
ATOM 772 C C . ILE B 1 3 ? -11.523 -4.34 -1.973 1 49.22 3 ILE B C 1
ATOM 774 O O . ILE B 1 3 ? -11.195 -5.223 -2.771 1 49.22 3 ILE B O 1
ATOM 778 N N . TRP B 1 4 ? -10.617 -3.465 -1.52 1 57.09 4 TRP B N 1
ATOM 779 C CA . TRP B 1 4 ? -9.258 -3.961 -1.696 1 57.09 4 TRP B CA 1
ATOM 780 C C . TRP B 1 4 ? -9.094 -5.328 -1.04 1 57.09 4 TRP B C 1
ATOM 782 O O . TRP B 1 4 ? -8.008 -5.91 -1.079 1 57.09 4 TRP B O 1
ATOM 792 N N . ASN B 1 5 ? -10.156 -5.93 -0.55 1 71.31 5 ASN B N 1
ATOM 793 C CA . ASN B 1 5 ? -10.008 -7.039 0.385 1 71.31 5 ASN B CA 1
ATOM 794 C C . ASN B 1 5 ? -8.773 -7.883 0.065 1 71.31 5 ASN B C 1
ATOM 796 O O . ASN B 1 5 ? -8.102 -7.648 -0.938 1 71.31 5 ASN B O 1
ATOM 800 N N . LEU B 1 6 ? -8.391 -8.523 0.948 1 81.56 6 LEU B N 1
ATOM 801 C CA . LEU B 1 6 ? -7.266 -9.453 0.944 1 81.56 6 LEU B CA 1
ATOM 802 C C . LEU B 1 6 ? -7.328 -10.383 -0.264 1 81.56 6 LEU B C 1
ATOM 804 O O . LEU B 1 6 ? -6.297 -10.719 -0.845 1 81.56 6 LEU B O 1
ATOM 808 N N . LYS B 1 7 ? -8.523 -10.414 -0.764 1 86.56 7 LYS B N 1
ATOM 809 C CA . LYS B 1 7 ? -8.711 -11.352 -1.867 1 86.56 7 LYS B CA 1
ATOM 810 C C . LYS B 1 7 ? -8.047 -10.844 -3.143 1 86.56 7 LYS B C 1
ATOM 812 O O . LYS B 1 7 ? -7.297 -11.578 -3.791 1 86.56 7 LYS B O 1
ATOM 817 N N . TYR B 1 8 ? -8.188 -9.617 -3.434 1 91.56 8 TYR B N 1
ATOM 818 C CA . TYR B 1 8 ? -7.699 -9.094 -4.707 1 91.56 8 TYR B CA 1
ATOM 819 C C . TYR B 1 8 ? -6.199 -8.828 -4.641 1 91.56 8 TYR B C 1
ATOM 821 O O . TYR B 1 8 ? -5.508 -8.883 -5.66 1 91.56 8 TYR B O 1
ATOM 829 N N . ILE B 1 9 ? -5.723 -8.664 -3.443 1 94.31 9 ILE B N 1
ATOM 830 C CA . ILE B 1 9 ? -4.277 -8.539 -3.287 1 94.31 9 ILE B CA 1
ATOM 831 C C . ILE B 1 9 ? -3.602 -9.859 -3.656 1 94.31 9 ILE B C 1
ATOM 833 O O . ILE B 1 9 ? -2.68 -9.883 -4.473 1 94.31 9 ILE B O 1
ATOM 837 N N . GLY B 1 10 ? -4.102 -10.836 -3.068 1 96 10 GLY B N 1
ATOM 838 C CA . GLY B 1 10 ? -3.541 -12.156 -3.322 1 96 10 GLY B CA 1
ATOM 839 C C . GLY B 1 10 ? -3.684 -12.594 -4.766 1 96 10 GLY B C 1
ATOM 840 O O . GLY B 1 10 ? -2.736 -13.117 -5.359 1 96 10 GLY B O 1
ATOM 841 N N . GLU B 1 11 ? -4.879 -12.367 -5.363 1 95.5 11 GLU B N 1
ATOM 842 C CA . GLU B 1 11 ? -5.145 -12.758 -6.742 1 95.5 11 GLU B CA 1
ATOM 843 C 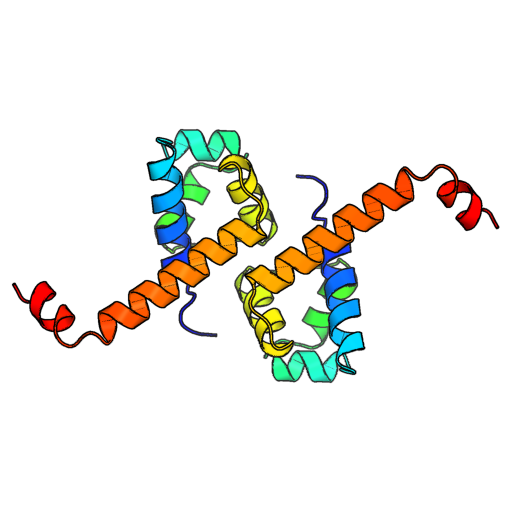C . GLU B 1 11 ? -4.242 -12.008 -7.715 1 95.5 11 GLU B C 1
ATOM 845 O O . GLU B 1 11 ? -3.723 -12.594 -8.664 1 95.5 11 GLU B O 1
ATOM 850 N N . THR B 1 12 ? -4.129 -10.734 -7.465 1 97.19 12 THR B N 1
ATOM 851 C CA . THR B 1 12 ? -3.273 -9.922 -8.328 1 97.19 12 THR B CA 1
ATOM 852 C C . THR B 1 12 ? -1.818 -10.367 -8.211 1 97.19 12 THR B C 1
ATOM 854 O O . THR B 1 12 ? -1.118 -10.484 -9.219 1 97.19 12 THR B O 1
ATOM 857 N N . LEU B 1 13 ? -1.388 -10.609 -6.98 1 98.12 13 LEU B N 1
ATOM 858 C CA . LEU B 1 13 ? -0.026 -11.078 -6.754 1 98.12 13 LEU B CA 1
ATOM 859 C C . LEU B 1 13 ? 0.236 -12.375 -7.52 1 98.12 13 LEU B C 1
ATOM 861 O O . LEU B 1 13 ? 1.245 -12.492 -8.219 1 98.12 13 LEU B O 1
ATOM 865 N N . LYS B 1 14 ? -0.653 -13.258 -7.359 1 98.31 14 LYS B N 1
ATOM 866 C CA . LYS B 1 14 ? -0.525 -14.547 -8.039 1 98.31 14 LYS B CA 1
ATOM 867 C C . LYS B 1 14 ? -0.481 -14.367 -9.555 1 98.31 14 LYS B C 1
ATOM 869 O O . LYS B 1 14 ? 0.372 -14.945 -10.227 1 98.31 14 LYS B O 1
ATOM 874 N N . LYS B 1 15 ? -1.397 -13.617 -10.055 1 98.31 15 LYS B N 1
ATOM 875 C CA . LYS B 1 15 ? -1.476 -13.328 -11.484 1 98.31 15 LYS B CA 1
ATOM 876 C C . LYS B 1 15 ? -0.162 -12.742 -11.992 1 98.31 15 LYS B C 1
ATOM 878 O O . LYS B 1 15 ? 0.375 -13.203 -13.008 1 98.31 15 LYS B O 1
ATOM 883 N N . LEU B 1 16 ? 0.333 -11.742 -11.344 1 98.56 16 LEU B N 1
ATOM 884 C CA . LEU B 1 16 ? 1.562 -11.078 -11.758 1 98.56 16 LEU B CA 1
ATOM 885 C C . LEU B 1 16 ? 2.756 -12.016 -11.648 1 98.56 16 LEU B C 1
ATOM 887 O O . LEU B 1 16 ? 3.605 -12.055 -12.539 1 98.56 16 LEU B O 1
ATOM 891 N N . ARG B 1 17 ? 2.838 -12.742 -10.531 1 98.69 17 ARG B N 1
ATOM 892 C CA . ARG B 1 17 ? 3.912 -13.719 -10.367 1 98.69 17 ARG B CA 1
ATOM 893 C C . ARG B 1 17 ? 3.932 -14.719 -11.516 1 98.69 17 ARG B C 1
ATOM 895 O O . ARG B 1 17 ? 4.984 -14.961 -12.117 1 98.69 17 ARG B O 1
ATOM 902 N N . LYS B 1 18 ? 2.797 -15.227 -11.836 1 98.69 18 LYS B N 1
ATOM 903 C CA . LYS B 1 18 ? 2.68 -16.219 -12.898 1 98.69 18 LYS B CA 1
ATOM 904 C C . LYS B 1 18 ? 3.012 -15.617 -14.258 1 98.69 18 LYS B C 1
ATOM 906 O O . LYS B 1 18 ? 3.627 -16.281 -15.102 1 98.69 18 LYS B O 1
ATOM 911 N N . SER B 1 19 ? 2.562 -14.406 -14.484 1 98.19 19 SER B N 1
ATOM 912 C CA . SER B 1 19 ? 2.846 -13.742 -15.75 1 98.19 19 SER B CA 1
ATOM 913 C C . SER B 1 19 ? 4.348 -13.578 -15.969 1 98.19 19 SER B C 1
ATOM 915 O O . SER B 1 19 ? 4.805 -13.461 -17.109 1 98.19 19 SER B O 1
ATOM 917 N N . LYS B 1 20 ? 5.09 -13.555 -14.914 1 97.94 20 LYS B N 1
ATOM 918 C CA . LYS B 1 20 ? 6.543 -13.438 -14.977 1 97.94 20 LYS B CA 1
ATOM 919 C C . LYS B 1 20 ? 7.211 -14.805 -14.922 1 97.94 20 LYS B C 1
ATOM 921 O O . LYS B 1 20 ? 8.438 -14.906 -14.82 1 97.94 20 LYS B O 1
ATOM 926 N N . LEU B 1 21 ? 6.391 -15.844 -14.852 1 98.38 21 LEU B N 1
ATOM 927 C CA . LEU B 1 21 ? 6.82 -17.234 -14.852 1 98.38 21 LEU B CA 1
ATOM 928 C C . LEU B 1 21 ? 7.641 -17.547 -13.602 1 98.38 21 LEU B C 1
ATOM 930 O O . LEU B 1 21 ? 8.625 -18.297 -13.672 1 98.38 21 LEU B O 1
ATOM 934 N N . LEU B 1 22 ? 7.305 -16.984 -12.508 1 98.56 22 LEU B N 1
ATOM 935 C CA . LEU B 1 22 ? 7.969 -17.219 -11.227 1 98.56 22 LEU B CA 1
ATOM 936 C C . LEU B 1 22 ? 7.168 -18.203 -10.375 1 98.56 22 LEU B C 1
ATOM 938 O O . LEU B 1 22 ? 5.938 -18.141 -10.352 1 98.56 22 LEU B O 1
ATOM 942 N N . THR B 1 23 ? 7.898 -19.062 -9.695 1 98.69 23 THR B N 1
ATOM 943 C CA . THR B 1 23 ? 7.289 -19.828 -8.617 1 98.69 23 THR B CA 1
ATOM 944 C C . THR B 1 23 ? 7.188 -19 -7.344 1 98.69 23 THR B C 1
ATOM 946 O O . THR B 1 23 ? 7.742 -17.906 -7.27 1 98.69 23 THR B O 1
ATOM 949 N N . GLN B 1 24 ? 6.449 -19.547 -6.414 1 98.62 24 GLN B N 1
ATOM 950 C CA . GLN B 1 24 ? 6.414 -18.859 -5.125 1 98.62 24 GLN B CA 1
ATOM 951 C C . GLN B 1 24 ? 7.805 -18.766 -4.508 1 98.62 24 GLN B C 1
ATOM 953 O O . GLN B 1 24 ? 8.164 -17.75 -3.916 1 98.62 24 GLN B O 1
ATOM 958 N N . GLU B 1 25 ? 8.586 -19.812 -4.688 1 98.69 25 GLU B N 1
ATOM 959 C CA . GLU B 1 25 ? 9.961 -19.844 -4.18 1 98.69 25 GLU B CA 1
ATOM 960 C C . GLU B 1 25 ? 10.828 -18.797 -4.867 1 98.69 25 GLU B C 1
ATOM 962 O O . GLU B 1 25 ? 11.617 -18.109 -4.215 1 98.69 25 GLU B O 1
ATOM 967 N N . ASP B 1 26 ? 10.648 -18.688 -6.184 1 98.69 26 ASP B N 1
ATOM 968 C CA . ASP B 1 26 ? 11.383 -17.672 -6.941 1 98.69 26 ASP B CA 1
ATOM 969 C C . ASP B 1 26 ? 11.062 -16.266 -6.438 1 98.69 26 ASP B C 1
ATOM 971 O O . ASP B 1 26 ? 11.977 -15.477 -6.195 1 98.69 26 ASP B O 1
ATOM 975 N N . LEU B 1 27 ? 9.828 -16.031 -6.27 1 98.75 27 LEU B N 1
ATOM 976 C CA . LEU B 1 27 ? 9.398 -14.711 -5.828 1 98.75 27 LEU B CA 1
ATOM 977 C C . LEU B 1 27 ? 9.891 -14.43 -4.414 1 98.75 27 LEU B C 1
ATOM 979 O O . LEU B 1 27 ? 10.273 -13.297 -4.102 1 98.75 27 LEU B O 1
ATOM 983 N N . ALA B 1 28 ? 9.805 -15.398 -3.541 1 98.69 28 ALA B N 1
ATOM 984 C CA . ALA B 1 28 ? 10.305 -15.258 -2.176 1 98.69 28 ALA B CA 1
ATOM 985 C C . ALA B 1 28 ? 11.773 -14.852 -2.166 1 98.69 28 ALA B C 1
ATOM 987 O O . ALA B 1 28 ? 12.164 -13.906 -1.47 1 98.69 28 ALA B O 1
ATOM 988 N N . GLU B 1 29 ? 12.508 -15.461 -2.938 1 98.44 29 GLU B N 1
ATOM 989 C CA . GLU B 1 29 ? 13.938 -15.172 -3.033 1 98.44 29 GLU B CA 1
ATOM 990 C C . GLU B 1 29 ? 14.18 -13.758 -3.543 1 98.44 29 GLU B C 1
ATOM 992 O O . GLU B 1 29 ? 14.961 -13 -2.953 1 98.44 29 GLU B O 1
ATOM 997 N N . GLU B 1 30 ? 13.523 -13.375 -4.566 1 97.81 30 GLU B N 1
ATOM 998 C CA . GLU B 1 30 ? 13.727 -12.07 -5.191 1 97.81 30 GLU B CA 1
ATOM 999 C C . GLU B 1 30 ? 13.25 -10.938 -4.277 1 97.81 30 GLU B C 1
ATOM 1001 O O . GLU B 1 30 ? 13.805 -9.836 -4.309 1 97.81 30 GLU B O 1
ATOM 1006 N N . SER B 1 31 ? 12.234 -11.234 -3.512 1 97.75 31 SER B N 1
ATOM 1007 C CA . SER B 1 31 ? 11.641 -10.195 -2.676 1 97.75 31 SER B CA 1
ATOM 1008 C C . SER B 1 31 ? 12.273 -10.164 -1.291 1 97.75 31 SER B C 1
ATOM 1010 O O . SER B 1 31 ? 12.047 -9.242 -0.512 1 97.75 31 SER B O 1
ATOM 1012 N N . GLY B 1 32 ? 13.023 -11.18 -0.953 1 97.88 32 GLY B N 1
ATOM 1013 C CA . GLY B 1 32 ? 13.617 -11.273 0.373 1 97.88 32 GLY B CA 1
ATOM 1014 C C . GLY B 1 32 ? 12.625 -11.695 1.439 1 97.88 32 GLY B C 1
ATOM 1015 O O . GLY B 1 32 ? 12.836 -11.445 2.627 1 97.88 32 GLY B O 1
ATOM 1016 N N . LEU B 1 33 ? 11.562 -12.234 1.028 1 97.94 33 LEU B N 1
ATOM 1017 C CA . LEU B 1 33 ? 10.531 -12.727 1.935 1 97.94 33 LEU B CA 1
ATOM 1018 C C . LEU B 1 33 ? 10.555 -14.25 2.006 1 97.94 33 LEU B C 1
ATOM 1020 O O . LEU B 1 33 ? 11.164 -14.906 1.155 1 97.94 33 LEU B O 1
ATOM 1024 N N . ASP B 1 34 ? 9.867 -14.742 3.006 1 97.94 34 ASP B N 1
ATOM 1025 C CA . ASP B 1 34 ? 9.711 -16.188 3.111 1 97.94 34 ASP B CA 1
ATOM 1026 C C . ASP B 1 34 ? 8.617 -16.688 2.172 1 97.94 34 ASP B C 1
ATOM 1028 O O . ASP B 1 34 ? 7.602 -16.016 1.98 1 97.94 34 ASP B O 1
ATOM 1032 N N . THR B 1 35 ? 8.906 -17.938 1.651 1 98.44 35 THR B N 1
ATOM 1033 C CA . THR B 1 35 ? 7.922 -18.562 0.775 1 98.44 35 THR B CA 1
ATOM 1034 C C . THR B 1 35 ? 6.566 -18.672 1.473 1 98.44 35 THR B C 1
ATOM 1036 O O . THR B 1 35 ? 5.52 -18.547 0.834 1 98.44 35 THR B O 1
ATOM 1039 N N . ARG B 1 36 ? 6.594 -18.891 2.707 1 98.56 36 ARG B N 1
ATOM 1040 C CA . ARG B 1 36 ? 5.359 -18.969 3.479 1 98.56 36 ARG B CA 1
ATOM 1041 C C . ARG B 1 36 ? 4.586 -17.656 3.414 1 98.56 36 ARG B C 1
ATOM 1043 O O . ARG B 1 36 ? 3.357 -17.656 3.283 1 98.56 36 ARG B O 1
ATOM 1050 N N . THR B 1 37 ? 5.254 -16.578 3.496 1 98.06 37 THR B N 1
ATOM 1051 C CA . THR B 1 37 ? 4.617 -15.273 3.4 1 98.06 37 THR B CA 1
ATOM 1052 C C . THR B 1 37 ? 3.914 -15.109 2.055 1 98.06 37 THR B C 1
ATOM 1054 O O . THR B 1 37 ? 2.77 -14.656 1.997 1 98.06 37 THR B O 1
ATOM 1057 N N . ILE B 1 38 ? 4.574 -15.477 1.006 1 98.38 38 ILE B N 1
ATOM 1058 C CA . ILE B 1 38 ? 3.998 -15.398 -0.332 1 98.38 38 ILE B CA 1
ATOM 1059 C C . ILE B 1 38 ? 2.725 -16.234 -0.395 1 98.38 38 ILE B C 1
ATOM 1061 O O . ILE B 1 38 ? 1.688 -15.766 -0.871 1 98.38 38 ILE B O 1
ATOM 1065 N N . SER B 1 39 ? 2.828 -17.406 0.144 1 98.31 39 SER B N 1
ATOM 1066 C CA . SER B 1 39 ? 1.688 -18.328 0.14 1 98.31 39 SER B CA 1
ATOM 1067 C C . SER B 1 39 ? 0.514 -17.734 0.921 1 98.31 39 SER B C 1
ATOM 1069 O O . SER B 1 39 ? -0.622 -17.75 0.441 1 98.31 39 SER B O 1
ATOM 1071 N N . LEU B 1 40 ? 0.784 -17.266 2.092 1 97.69 40 LEU B N 1
ATOM 1072 C CA . LEU B 1 40 ? -0.26 -16.703 2.938 1 97.69 40 LEU B CA 1
ATOM 1073 C C . LEU B 1 40 ? -0.918 -15.508 2.26 1 97.69 40 LEU B C 1
ATOM 1075 O O . LEU B 1 40 ? -2.133 -15.32 2.359 1 97.69 40 LEU B O 1
ATOM 1079 N N . LEU B 1 41 ? -0.183 -14.703 1.558 1 96.88 41 LEU B N 1
ATOM 1080 C CA . LEU B 1 41 ? -0.711 -13.547 0.842 1 96.88 41 LEU B CA 1
ATOM 1081 C C . LEU B 1 41 ? -1.596 -13.984 -0.321 1 96.88 41 LEU B C 1
ATOM 1083 O O . LEU B 1 41 ? -2.719 -13.492 -0.469 1 96.88 41 LEU B O 1
ATOM 1087 N N . GLU B 1 42 ? -1.13 -14.93 -1.044 1 97.31 42 GLU B N 1
ATOM 1088 C CA . GLU B 1 42 ? -1.848 -15.359 -2.24 1 97.31 42 GLU B CA 1
ATOM 1089 C C . GLU B 1 42 ? -3.131 -16.109 -1.877 1 97.31 42 GLU B C 1
ATOM 1091 O O . GLU B 1 42 ? -4.047 -16.203 -2.695 1 97.31 42 GLU B O 1
ATOM 1096 N N . ASN B 1 43 ? -3.137 -16.609 -0.631 1 95.25 43 ASN B N 1
ATOM 1097 C CA . ASN B 1 43 ? -4.32 -17.328 -0.172 1 95.25 43 ASN B CA 1
ATOM 1098 C C . ASN B 1 43 ? -5.188 -16.453 0.737 1 95.25 43 ASN B C 1
ATOM 1100 O O . ASN B 1 43 ? -6.051 -16.969 1.45 1 95.25 43 ASN B O 1
ATOM 1104 N N . ASN B 1 44 ? -4.891 -15.219 0.829 1 92.81 44 ASN B N 1
ATOM 1105 C CA . ASN B 1 44 ? -5.695 -14.234 1.544 1 92.81 44 ASN B CA 1
ATOM 1106 C C . ASN B 1 44 ? -5.691 -14.492 3.047 1 92.81 44 ASN B C 1
ATOM 1108 O O . ASN B 1 44 ? -6.719 -14.328 3.711 1 92.81 44 ASN B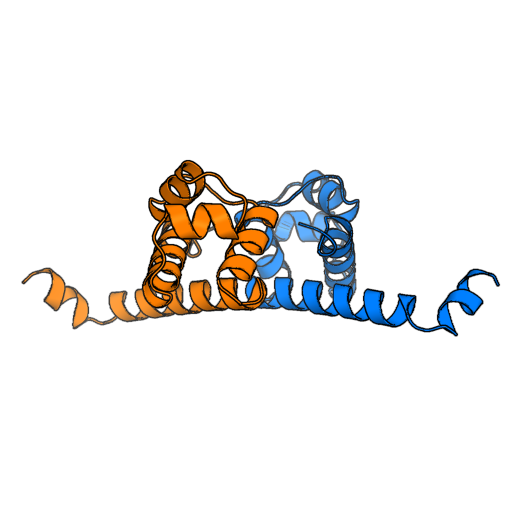 O 1
ATOM 1112 N N . GLN B 1 45 ? -4.574 -14.906 3.562 1 94.75 45 GLN B N 1
ATOM 1113 C CA . GLN B 1 45 ? -4.504 -15.258 4.977 1 94.75 45 GLN B CA 1
ATOM 1114 C C . GLN B 1 45 ? -3.629 -14.281 5.75 1 94.75 45 GLN B C 1
ATOM 1116 O O . GLN B 1 45 ? -3.477 -14.398 6.969 1 94.75 45 GLN B O 1
ATOM 1121 N N . GLN B 1 46 ? -3.107 -13.344 5.121 1 94.12 46 GLN B N 1
ATOM 1122 C CA . GLN B 1 46 ? -2.277 -12.336 5.762 1 94.12 46 GLN B CA 1
ATOM 1123 C C . GLN B 1 46 ? -2.408 -10.984 5.055 1 94.12 46 GLN B C 1
ATOM 1125 O O . GLN B 1 46 ? -2.441 -10.93 3.826 1 94.12 46 GLN B O 1
ATOM 1130 N N . GLU B 1 47 ? -2.486 -9.961 5.883 1 92.38 47 GLU B N 1
ATOM 1131 C CA . GLU B 1 47 ? -2.465 -8.602 5.34 1 92.38 47 GLU B CA 1
ATOM 1132 C C . GLU B 1 47 ? -1.039 -8.062 5.266 1 92.38 47 GLU B C 1
ATOM 1134 O O . GLU B 1 47 ? -0.305 -8.094 6.258 1 92.38 47 GLU B O 1
ATOM 1139 N N . PRO B 1 48 ? -0.679 -7.594 4.145 1 94.19 48 PRO B N 1
ATOM 1140 C CA . PRO B 1 48 ? 0.712 -7.152 4.023 1 94.19 48 PRO B CA 1
ATOM 1141 C C . PRO B 1 48 ? 0.937 -5.75 4.59 1 94.19 48 PRO B C 1
ATOM 1143 O O . PRO B 1 48 ? 0.041 -4.906 4.527 1 94.19 48 PRO B O 1
ATOM 1146 N N . LEU B 1 49 ? 2.125 -5.562 5.086 1 93.5 49 LEU B N 1
ATOM 1147 C CA . LEU B 1 49 ? 2.643 -4.227 5.363 1 93.5 49 LEU B CA 1
ATOM 1148 C C . LEU B 1 49 ? 3.02 -3.508 4.074 1 93.5 49 LEU B C 1
ATOM 1150 O O . LEU B 1 49 ? 3.193 -4.145 3.031 1 93.5 49 LEU B O 1
ATOM 1154 N N . LEU B 1 50 ? 3.084 -2.24 4.191 1 93.38 50 LEU B N 1
ATOM 1155 C CA . LEU B 1 50 ? 3.512 -1.486 3.018 1 93.38 50 LEU B CA 1
ATOM 1156 C C . LEU B 1 50 ? 4.906 -1.914 2.572 1 93.38 50 LEU B C 1
ATOM 1158 O O . LEU B 1 50 ? 5.195 -1.957 1.375 1 93.38 50 LEU B O 1
ATOM 1162 N N . SER B 1 51 ? 5.762 -2.26 3.502 1 92.88 51 SER B N 1
ATOM 1163 C CA . SER B 1 51 ? 7.102 -2.723 3.158 1 92.88 51 SER B CA 1
ATOM 1164 C C . SER B 1 51 ? 7.051 -4.027 2.367 1 92.88 51 SER B C 1
ATOM 1166 O O . SER B 1 51 ? 7.852 -4.238 1.458 1 92.88 51 SER B O 1
ATOM 1168 N N . THR B 1 52 ? 6.164 -4.859 2.74 1 95.12 52 THR B N 1
ATOM 1169 C CA . THR B 1 52 ? 5.977 -6.109 2.012 1 95.12 52 THR B CA 1
ATOM 1170 C C . THR B 1 52 ? 5.547 -5.836 0.573 1 95.12 52 THR B C 1
ATOM 1172 O O . THR B 1 52 ? 6.094 -6.422 -0.365 1 95.12 52 THR B O 1
ATOM 1175 N N . ILE B 1 53 ? 4.645 -4.922 0.393 1 94.69 53 ILE B N 1
ATOM 1176 C CA . ILE B 1 53 ? 4.176 -4.523 -0.931 1 94.69 53 ILE B CA 1
ATOM 1177 C C . ILE B 1 53 ? 5.348 -3.984 -1.751 1 94.69 53 ILE B C 1
ATOM 1179 O O . ILE B 1 53 ? 5.492 -4.316 -2.93 1 94.69 53 ILE B O 1
ATOM 1183 N N . SER B 1 54 ? 6.09 -3.189 -1.161 1 94.5 54 SER B N 1
ATOM 1184 C CA . SER B 1 54 ? 7.246 -2.607 -1.834 1 94.5 54 SER B CA 1
ATOM 1185 C C . SER B 1 54 ? 8.219 -3.689 -2.299 1 94.5 54 SER B C 1
ATOM 1187 O O . SER B 1 54 ? 8.664 -3.678 -3.447 1 94.5 54 SER B O 1
ATOM 1189 N N . SER B 1 55 ? 8.539 -4.605 -1.413 1 95.88 55 SER B N 1
ATOM 1190 C CA . SER B 1 55 ? 9.469 -5.68 -1.746 1 95.88 55 SER B CA 1
ATOM 1191 C C . SER B 1 55 ? 8.938 -6.527 -2.896 1 95.88 55 SER B C 1
ATOM 1193 O O . SER B 1 55 ? 9.688 -6.883 -3.811 1 95.88 55 SER B O 1
ATOM 1195 N N . LEU B 1 56 ? 7.684 -6.797 -2.811 1 97.25 56 LEU B N 1
ATOM 1196 C CA . LEU B 1 56 ? 7.059 -7.613 -3.846 1 97.25 56 LEU B CA 1
ATOM 1197 C C . LEU B 1 56 ? 7.055 -6.883 -5.184 1 97.25 56 LEU B C 1
ATOM 1199 O O . LEU B 1 56 ? 7.375 -7.469 -6.219 1 97.25 56 LEU B O 1
ATOM 1203 N N . ALA B 1 57 ? 6.621 -5.645 -5.195 1 97.38 57 ALA B N 1
ATOM 1204 C CA . ALA B 1 57 ? 6.566 -4.852 -6.418 1 97.38 57 ALA B CA 1
ATOM 1205 C C . ALA B 1 57 ? 7.934 -4.789 -7.094 1 97.38 57 ALA B C 1
ATOM 1207 O O . ALA B 1 57 ? 8.047 -5.02 -8.297 1 97.38 57 ALA B O 1
ATOM 1208 N N . VAL B 1 58 ? 8.961 -4.582 -6.328 1 96 58 VAL B N 1
ATOM 1209 C CA . VAL B 1 58 ? 10.312 -4.48 -6.859 1 96 58 VAL B CA 1
ATOM 1210 C C . VA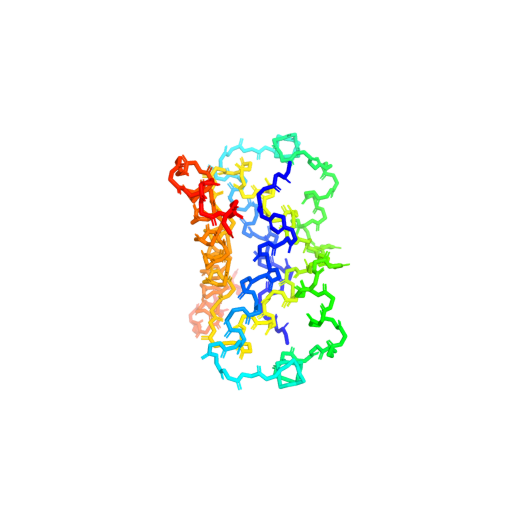L B 1 58 ? 10.734 -5.82 -7.465 1 96 58 VAL B C 1
ATOM 1212 O O . VAL B 1 58 ? 11.289 -5.867 -8.562 1 96 58 VAL B O 1
ATOM 1215 N N . ALA B 1 59 ? 10.445 -6.852 -6.711 1 97.69 59 ALA B N 1
ATOM 1216 C CA . ALA B 1 59 ? 10.781 -8.188 -7.191 1 97.69 59 ALA B CA 1
ATOM 1217 C C . ALA B 1 59 ? 10.07 -8.492 -8.508 1 97.69 59 ALA B C 1
ATOM 1219 O O . ALA B 1 59 ? 10.578 -9.258 -9.328 1 97.69 59 ALA B O 1
ATOM 1220 N N . LEU B 1 60 ? 8.93 -7.918 -8.703 1 98.25 60 LEU B N 1
ATOM 1221 C CA . LEU B 1 60 ? 8.133 -8.141 -9.898 1 98.25 60 LEU B CA 1
ATOM 1222 C C . LEU B 1 60 ? 8.477 -7.129 -10.984 1 98.25 60 LEU B C 1
ATOM 1224 O O . LEU B 1 60 ? 7.855 -7.113 -12.047 1 98.25 60 LEU B O 1
ATOM 1228 N N . GLY B 1 61 ? 9.375 -6.207 -10.719 1 97.56 61 GLY B N 1
ATOM 1229 C CA . GLY B 1 61 ? 9.883 -5.273 -11.703 1 97.56 61 GLY B CA 1
ATOM 1230 C C . GLY B 1 61 ? 8.984 -4.074 -11.914 1 97.56 61 GLY B C 1
ATOM 1231 O O . GLY B 1 61 ? 8.891 -3.545 -13.023 1 97.56 61 GLY B O 1
ATOM 1232 N N . MET B 1 62 ? 8.344 -3.641 -10.891 1 97.69 62 MET B N 1
ATOM 1233 C CA . MET B 1 62 ? 7.449 -2.492 -11 1 97.69 62 MET B CA 1
ATOM 1234 C C . MET B 1 62 ? 7.492 -1.646 -9.734 1 97.69 62 MET B C 1
ATOM 1236 O O . MET B 1 62 ? 8.078 -2.055 -8.734 1 97.69 62 MET B O 1
ATOM 1240 N N . GLU B 1 63 ? 6.883 -0.476 -9.797 1 96.69 63 GLU B N 1
ATOM 1241 C CA . GLU B 1 63 ? 6.773 0.384 -8.625 1 96.69 63 GLU B CA 1
ATOM 1242 C C . GLU B 1 63 ? 5.602 -0.035 -7.738 1 96.69 63 GLU B C 1
ATOM 1244 O O . GLU B 1 63 ? 4.602 -0.564 -8.234 1 96.69 63 GLU B O 1
ATOM 1249 N N . PRO B 1 64 ? 5.691 0.198 -6.473 1 96.12 64 PRO B N 1
ATOM 1250 C CA . PRO B 1 64 ? 4.582 -0.121 -5.574 1 96.12 64 PRO B CA 1
ATOM 1251 C C . PRO B 1 64 ? 3.262 0.508 -6.02 1 96.12 64 PRO B C 1
ATOM 1253 O O . PRO B 1 64 ? 2.209 -0.13 -5.93 1 96.12 64 PRO B O 1
ATOM 1256 N N . SER B 1 65 ? 3.332 1.752 -6.512 1 97.19 65 SER B N 1
ATOM 1257 C CA . SER B 1 65 ? 2.121 2.412 -6.988 1 97.19 65 SER B CA 1
ATOM 1258 C C . SER B 1 65 ? 1.52 1.668 -8.18 1 97.19 65 SER B C 1
ATOM 1260 O O . SER B 1 65 ? 0.297 1.596 -8.32 1 97.19 65 SER B O 1
ATOM 1262 N N . GLU B 1 66 ? 2.363 1.15 -9.023 1 98 66 GLU B N 1
ATOM 1263 C CA . GLU B 1 66 ? 1.897 0.368 -10.164 1 98 66 GLU B CA 1
ATOM 1264 C C . GLU B 1 66 ? 1.238 -0.931 -9.711 1 98 66 GLU B C 1
ATOM 1266 O O . GLU B 1 66 ? 0.217 -1.342 -10.266 1 98 66 GLU B O 1
ATOM 1271 N N . PHE B 1 67 ? 1.84 -1.552 -8.703 1 97 67 PHE B N 1
ATOM 1272 C CA . PHE B 1 67 ? 1.276 -2.779 -8.156 1 97 67 PHE B CA 1
ATOM 1273 C C . PHE B 1 67 ? -0.121 -2.531 -7.598 1 97 67 PHE B C 1
ATOM 1275 O O . PHE B 1 67 ? -1.047 -3.299 -7.863 1 97 67 PHE B O 1
ATOM 1282 N N . LEU B 1 68 ? -0.296 -1.467 -6.898 1 96.56 68 LEU B N 1
ATOM 1283 C CA . LEU B 1 68 ? -1.603 -1.125 -6.348 1 96.56 68 LEU B CA 1
ATOM 1284 C C . LEU B 1 68 ? -2.596 -0.811 -7.461 1 96.56 68 LEU B C 1
ATOM 1286 O O . LEU B 1 68 ? -3.779 -1.146 -7.359 1 96.56 68 LEU B O 1
ATOM 1290 N N . LYS B 1 69 ? -2.078 -0.181 -8.469 1 97.5 69 LYS B N 1
ATOM 1291 C CA . LYS B 1 69 ? -2.947 0.125 -9.602 1 97.5 69 LYS B CA 1
ATOM 1292 C C . LYS B 1 69 ? -3.484 -1.151 -10.242 1 97.5 69 LYS B C 1
ATOM 1294 O O . LYS B 1 69 ? -4.648 -1.211 -10.641 1 97.5 69 LYS B O 1
ATOM 1299 N N . GLU B 1 70 ? -2.594 -2.105 -10.352 1 97.19 70 GLU B N 1
ATOM 1300 C CA . GLU B 1 70 ? -3.029 -3.395 -10.875 1 97.19 70 GLU B CA 1
ATOM 1301 C C . GLU B 1 70 ? -4.141 -3.994 -10.016 1 97.19 70 GLU B C 1
ATOM 1303 O O . GLU B 1 70 ? -5.105 -4.551 -10.547 1 97.19 70 GLU B O 1
ATOM 1308 N N . ILE B 1 71 ? -3.979 -3.893 -8.734 1 95.44 71 ILE B N 1
ATOM 1309 C CA . ILE B 1 71 ? -4.988 -4.406 -7.812 1 95.44 71 ILE B CA 1
ATOM 1310 C C . ILE B 1 71 ? -6.305 -3.658 -8.023 1 95.44 71 ILE B C 1
ATOM 1312 O O . ILE B 1 71 ? -7.367 -4.277 -8.133 1 95.44 71 ILE B O 1
ATOM 1316 N N . GLU B 1 72 ? -6.223 -2.377 -8.102 1 95 72 GLU B N 1
ATOM 1317 C CA . GLU B 1 72 ? -7.402 -1.541 -8.305 1 95 72 GLU B CA 1
ATOM 1318 C C . GLU B 1 72 ? -8.125 -1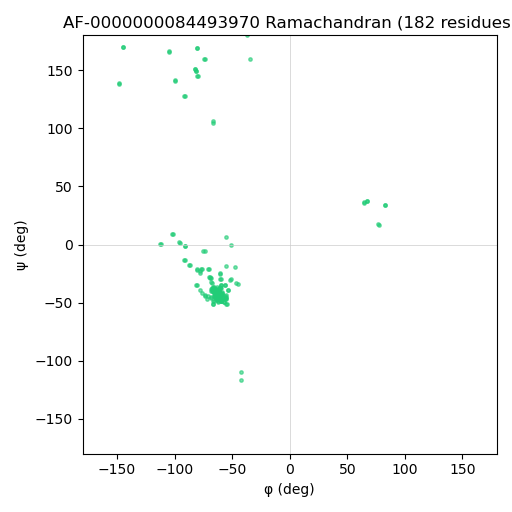.911 -9.602 1 95 72 GLU B C 1
ATOM 1320 O O . GLU B 1 72 ? -9.352 -1.957 -9.641 1 95 72 GLU B O 1
ATOM 1325 N N . MET B 1 73 ? -7.34 -2.148 -10.602 1 95.5 73 MET B N 1
ATOM 1326 C CA . MET B 1 73 ? -7.914 -2.535 -11.891 1 95.5 73 MET B CA 1
ATOM 1327 C C . MET B 1 73 ? -8.609 -3.889 -11.789 1 95.5 73 MET B C 1
ATOM 1329 O O . MET B 1 73 ? -9.688 -4.082 -12.352 1 95.5 73 MET B O 1
ATOM 1333 N N . ASP B 1 74 ? -8.023 -4.812 -11.055 1 93.75 74 ASP B N 1
ATOM 1334 C CA . ASP B 1 74 ? -8.625 -6.137 -10.891 1 93.75 74 ASP B CA 1
ATOM 1335 C C . ASP B 1 74 ? -9.922 -6.055 -10.094 1 93.75 74 ASP B C 1
ATOM 1337 O O . ASP B 1 74 ? -10.883 -6.773 -10.391 1 93.75 74 ASP B O 1
ATOM 1341 N N . VAL B 1 75 ? -9.953 -5.25 -9.141 1 92.38 75 VAL B N 1
ATOM 1342 C CA . VAL B 1 75 ? -11.164 -5.043 -8.352 1 92.38 75 VAL B CA 1
ATOM 1343 C C . VAL B 1 75 ? -12.281 -4.496 -9.242 1 92.38 75 VAL B C 1
ATOM 1345 O O . VAL B 1 75 ? -13.414 -4.969 -9.18 1 92.38 75 VAL B O 1
ATOM 1348 N N . GLU B 1 76 ? -11.898 -3.529 -10.008 1 92.25 76 GLU B N 1
ATOM 1349 C CA . GLU B 1 76 ? -12.875 -2.914 -10.898 1 92.25 76 GLU B CA 1
ATOM 1350 C C . GLU B 1 76 ? -13.406 -3.92 -11.914 1 92.25 76 GLU B C 1
ATOM 1352 O O . GLU B 1 76 ? -14.602 -3.959 -12.195 1 92.25 76 GLU B O 1
ATOM 1357 N N . ARG B 1 77 ? -12.531 -4.676 -12.406 1 91.5 77 ARG B N 1
ATOM 1358 C CA . ARG B 1 77 ? -12.93 -5.695 -13.367 1 91.5 77 ARG B CA 1
ATOM 1359 C C . ARG B 1 77 ? -13.883 -6.703 -12.734 1 91.5 77 ARG B C 1
ATOM 1361 O O . ARG B 1 77 ? -14.844 -7.137 -13.367 1 91.5 77 ARG B O 1
ATOM 1368 N N . ALA B 1 78 ? -13.586 -7.125 -11.562 1 88.12 78 ALA B N 1
ATOM 1369 C CA . ALA B 1 78 ? -14.453 -8.07 -10.852 1 88.12 78 ALA B CA 1
ATOM 1370 C C . ALA B 1 78 ? -15.836 -7.465 -10.602 1 88.12 78 ALA B C 1
ATOM 1372 O O . ALA B 1 78 ? -16.844 -8.164 -10.688 1 88.12 78 ALA B O 1
ATOM 1373 N N . ARG B 1 79 ? -15.844 -6.23 -10.281 1 87.19 79 ARG B N 1
ATOM 1374 C CA . ARG B 1 79 ? -17.109 -5.535 -10.016 1 87.19 79 ARG B CA 1
ATOM 1375 C C . ARG B 1 79 ? -17.969 -5.469 -11.266 1 87.19 79 ARG B C 1
ATOM 1377 O O . ARG B 1 79 ? -19.188 -5.617 -11.195 1 87.19 79 ARG B O 1
ATOM 1384 N N . ILE B 1 80 ? -17.359 -5.238 -12.359 1 88.88 80 ILE B N 1
ATOM 1385 C CA . ILE B 1 80 ? -18.062 -5.156 -13.633 1 88.88 80 ILE B CA 1
ATOM 1386 C C . ILE B 1 80 ? -18.625 -6.527 -14.008 1 88.88 80 ILE B C 1
ATOM 1388 O O . ILE B 1 80 ? -19.766 -6.641 -14.469 1 88.88 80 ILE B O 1
ATOM 1392 N N . ARG B 1 81 ? -17.875 -7.5 -13.758 1 87.06 81 ARG B N 1
ATOM 1393 C CA . ARG B 1 81 ? -18.297 -8.859 -14.07 1 87.06 81 ARG B CA 1
ATOM 1394 C C . ARG B 1 81 ? -19.469 -9.289 -13.203 1 87.06 81 ARG B C 1
ATOM 1396 O O . ARG B 1 81 ? -20.359 -10 -13.656 1 87.06 81 ARG B O 1
ATOM 1403 N N . GLU B 1 82 ? -19.438 -8.891 -12.023 1 83.94 82 GLU B N 1
ATOM 1404 C CA . GLU B 1 82 ? -20.516 -9.242 -11.094 1 83.94 82 GLU B CA 1
ATOM 1405 C C . GLU B 1 82 ? -21.812 -8.547 -11.461 1 83.94 82 GLU B C 1
ATOM 1407 O O . GLU B 1 82 ? -22.906 -9.031 -11.125 1 83.94 82 GLU B O 1
ATOM 1412 N N . LYS B 1 83 ? -21.688 -7.426 -12.055 1 84.75 83 LYS B N 1
ATOM 1413 C CA . LYS B 1 83 ? -22.891 -6.676 -12.422 1 84.75 83 LYS B CA 1
ATOM 1414 C C . LYS B 1 83 ? -23.406 -7.102 -13.797 1 84.75 83 LYS B C 1
ATOM 1416 O O . LYS B 1 83 ? -24.484 -6.688 -14.219 1 84.75 83 LYS B O 1
ATOM 1421 N N . ASP B 1 84 ? -22.453 -7.754 -14.484 1 76.75 84 ASP B N 1
ATOM 1422 C CA . ASP B 1 84 ? -22.859 -8.258 -15.797 1 76.75 84 ASP B CA 1
ATOM 1423 C C . ASP B 1 84 ? -23.906 -9.367 -15.656 1 76.75 84 ASP B C 1
ATOM 1425 O O . ASP B 1 84 ? -23.625 -10.422 -15.094 1 76.75 84 ASP B O 1
ATOM 1429 N N . PRO B 1 85 ? -25.141 -9.039 -15.977 1 72.62 85 PRO B N 1
ATOM 1430 C CA . PRO B 1 85 ? -26.219 -10.039 -15.891 1 72.62 85 PRO B CA 1
ATOM 1431 C C . PRO B 1 85 ? -25.875 -11.328 -16.625 1 72.62 85 PRO B C 1
ATOM 1433 O O . PRO B 1 85 ? -26.391 -12.398 -16.281 1 72.62 85 PRO B O 1
ATOM 1436 N N . ASN B 1 86 ? -25.094 -11.062 -17.625 1 69.25 86 ASN B N 1
ATOM 1437 C CA . ASN B 1 86 ? -24.781 -12.25 -18.406 1 69.25 86 ASN B CA 1
ATOM 1438 C C . ASN B 1 86 ? -23.75 -13.133 -17.719 1 69.25 86 ASN B C 1
ATOM 1440 O O . ASN B 1 86 ? -23.562 -14.289 -18.094 1 69.25 86 ASN B O 1
ATOM 1444 N N . TRP B 1 87 ? -23.016 -12.555 -16.828 1 62.66 87 TRP B N 1
ATOM 1445 C CA . TRP B 1 87 ? -21.984 -13.289 -16.094 1 62.66 87 TRP B CA 1
ATOM 1446 C C . TRP B 1 87 ? -22.625 -14.258 -15.094 1 62.66 87 TRP B C 1
ATOM 1448 O O . TRP B 1 87 ? -22.125 -15.367 -14.891 1 62.66 87 TRP B O 1
ATOM 1458 N N . SER B 1 88 ? -23.578 -13.867 -14.32 1 59.84 88 SER B N 1
ATOM 1459 C CA . SER B 1 88 ? -24.312 -14.758 -13.43 1 59.84 88 SER B CA 1
ATOM 1460 C C . SER B 1 88 ? -24.688 -16.047 -14.148 1 59.84 88 SER B C 1
ATOM 1462 O O . SER B 1 88 ? -24.75 -17.109 -13.531 1 59.84 88 SER B O 1
ATOM 1464 N N . ASN B 1 89 ? -24.906 -15.852 -15.258 1 58.44 89 ASN B N 1
ATOM 1465 C CA . ASN B 1 89 ? -25.406 -17 -16.016 1 58.44 89 ASN B CA 1
ATOM 1466 C C . ASN B 1 89 ? -24.281 -17.969 -16.375 1 58.44 89 ASN B C 1
ATOM 1468 O O . ASN B 1 89 ? -24.5 -19.172 -16.5 1 58.44 89 ASN B O 1
ATOM 1472 N N . VAL B 1 90 ? -23.141 -17.5 -16.422 1 55.88 90 VAL B N 1
ATOM 1473 C CA . VAL B 1 90 ? -22.047 -18.359 -16.859 1 55.88 90 VAL B CA 1
ATOM 1474 C C . VAL B 1 90 ? -21.578 -19.25 -15.703 1 55.88 90 VAL B C 1
ATOM 1476 O O . VAL B 1 90 ? -20.953 -20.281 -15.93 1 55.88 90 VAL B O 1
ATOM 1479 N N . GLN B 1 91 ? -21.578 -18.828 -14.484 1 54.66 91 GLN B N 1
ATOM 1480 C CA . GLN B 1 91 ? -21.141 -19.688 -13.391 1 54.66 91 GLN B CA 1
ATOM 1481 C C . GLN B 1 91 ? -22.125 -20.812 -13.141 1 54.66 91 GLN B C 1
ATOM 1483 O O . GLN B 1 91 ? -21.781 -21.859 -12.57 1 54.66 91 GLN B O 1
ATOM 1488 N N . MET B 1 92 ? -23.344 -20.672 -13.406 1 52.38 92 MET B N 1
ATOM 1489 C CA . MET B 1 92 ? -24.328 -21.719 -13.18 1 52.38 92 MET B CA 1
ATOM 1490 C C . MET B 1 92 ? -24.188 -22.828 -14.219 1 52.38 92 MET B C 1
ATOM 1492 O O . MET B 1 92 ? -24.781 -23.891 -14.086 1 52.38 92 MET B O 1
ATOM 1496 N N . GLU B 1 93 ? -23.281 -22.609 -15.219 1 44.12 93 GLU B N 1
ATOM 1497 C CA . GLU B 1 93 ? -23.141 -23.781 -16.078 1 44.12 93 GLU B CA 1
ATOM 1498 C C . GLU B 1 93 ? -21.938 -24.625 -15.688 1 44.12 93 GLU B C 1
ATOM 1500 O O . GLU B 1 93 ? -20.938 -24.078 -15.188 1 44.12 93 GLU B O 1
#

Foldseek 3Di:
DDQLALALQLCLLVVLCVVVPHDLVRLCVQLVHDSVVNVCSNVSNDDDDLSSLQSNQVSSPHGSVVSVVSSVVVSVVVVVLVPPPVNVVVVVD/DDQLALALQLCLLVVLCVVVPHDLVRLCVQLVHDSVVNVCSNVSNDDDDLSSLQSNQVSSPHGSVVSVVSSVVVSVVVVVLVPPPVNVVVVVD

Radius of gyration: 18.6 Å; Cα contacts (8 Å, |Δi|>4): 205; chains: 2; bounding box: 52×52×36 Å

Solvent-accessible surface area (backbone atoms only — not comparable to full-atom values): 9901 Å² total; per-residue (Å²): 134,70,80,73,40,49,57,40,49,9,50,44,49,48,50,53,38,50,77,68,72,42,50,61,62,53,47,14,63,63,34,74,47,53,46,64,56,51,51,33,28,49,66,46,68,46,82,52,39,49,67,52,46,41,31,46,19,50,52,71,72,44,49,47,28,55,50,42,41,52,30,52,50,51,47,51,50,53,53,52,45,71,66,31,73,69,43,65,56,55,72,76,101,139,70,75,76,35,51,57,41,49,9,49,44,49,48,51,54,37,49,75,70,71,43,50,61,61,53,47,14,61,62,33,73,45,52,46,64,56,51,50,32,28,50,67,44,70,47,85,51,39,48,67,53,46,40,32,45,19,50,52,71,72,44,51,47,29,55,50,42,41,52,30,52,50,50,45,50,50,51,51,52,45,71,66,31,73,71,44,65,55,55,71,77,100

Organism: NCBI:txid1637975